Protein AF-A0A366I3A9-F1 (afdb_monomer)

Solvent-accessible surface area (backbone atoms only — not comparable to full-atom values): 13877 Å² total; per-residue (Å²): 134,87,82,88,82,88,81,77,91,76,88,81,77,89,74,89,74,84,73,81,65,59,66,62,52,56,58,52,56,69,61,72,78,65,80,86,78,90,60,88,80,51,57,66,58,53,51,51,49,50,50,52,49,52,50,49,53,49,50,50,52,49,47,53,54,52,52,67,65,64,76,74,70,91,70,86,75,78,71,82,82,52,66,68,63,50,36,50,50,51,51,55,49,51,58,50,39,47,75,72,71,46,83,57,46,61,59,88,49,66,68,63,33,51,53,54,50,56,52,55,68,74,38,74,91,36,49,69,60,52,52,53,44,51,78,74,42,44,19,72,75,56,47,56,56,47,52,53,52,51,52,53,48,54,55,51,57,62,25,63,78,39,78,90,63,47,83,80,92,80,89,68,60,67,71,60,46,52,54,50,51,54,49,12,60,75,70,75,41,52,65,67,60,40,50,52,51,54,50,53,54,51,58,48,50,54,53,50,51,53,53,53,51,53,50,50,51,51,52,50,56,53,60,65,68,79,110

Mean predicted aligned error: 16.77 Å

Secondary structure (DSSP, 8-state):
------------------TTSHHHHHHHHHTSS------TTSHHHHHHHHHHHHHHHHHHHHHHHHHHHHTT-S----PPP-HHHHHHHHHHHHHHHHHTT---BS-SSHHHHHHHHHHHHHTTT-HHHHHHHHHHHB-HHHHHHHHHHHHHHHHHHHHTTSTTT--------HHHHHHHHHHHHHHT--HHHHHHHHHHHHHHHHHHHHHHHHHHHHHHHHHTT--

Foldseek 3Di:
DDDDDDDDDDDDDDDDDDPPPVVVVVVVVVVPPDDDDDDPPCPVVVVVVVVVVVVVVVVVVVVVVVVVVPPPPPDPPPQDDPQQVLLLVLLVVLVVCVVVVHQFFPDPDPVVSVVLVVVSVVCNNPSVVSVVSCVPTGDPVVVVVSVVVSVVVSQQVVLVVDPVSDDDDDDDDPVVCVVLVVVCVVVVHDSVVSVVVVVVVVVVVVVVVVVVVVVVVVVVVVVVVVD

Nearest PDB structures (foldseek):
  7nyx-assembly1_J  TM=9.518E-01  e=2.000E-17  Photorhabdus thracensis
  4d8j-assembly4_L  TM=9.392E-01  e=4.855E-17  Escherichia coli
  4d8j-assembly1_A  TM=9.580E-01  e=1.724E-16  Escherichia coli
  3veb-assembly1_B  TM=9.120E-01  e=1.618E-16  Yersinia pestis
  4d8j-assembly4_K  TM=9.237E-01  e=5.746E-16  Escherichia coli

Radius of gyration: 29.45 Å; Cα contacts (8 Å, |Δi|>4): 72; chains: 1; bounding box: 70×82×80 Å

Organism: NCBI:txid714314

pLDDT: mean 73.96, std 25.11, range [28.28, 98.0]

Structure (mmCIF, N/CA/C/O backbone):
data_AF-A0A366I3A9-F1
#
_entry.id   AF-A0A366I3A9-F1
#
loop_
_atom_site.group_PDB
_atom_site.id
_atom_site.type_symbol
_atom_site.label_atom_id
_atom_site.label_alt_id
_atom_site.label_comp_id
_atom_site.label_asym_id
_atom_site.label_entity_id
_atom_site.label_seq_id
_atom_site.pdbx_PDB_ins_code
_atom_site.Cartn_x
_atom_site.Cartn_y
_atom_site.Cartn_z
_atom_site.occupancy
_atom_site.B_iso_or_equiv
_atom_site.auth_seq_id
_atom_site.auth_comp_id
_atom_site.auth_asym_id
_atom_site.auth_atom_id
_atom_site.pdbx_PDB_model_num
ATOM 1 N N . MET A 1 1 ? 4.297 39.927 -26.452 1.00 33.28 1 MET A N 1
ATOM 2 C CA . MET A 1 1 ? 2.916 40.348 -26.775 1.00 33.28 1 MET A CA 1
ATOM 3 C C . MET A 1 1 ? 2.056 39.096 -26.935 1.00 33.28 1 MET A C 1
ATOM 5 O O . MET A 1 1 ? 2.538 38.120 -27.484 1.00 33.28 1 MET A O 1
ATOM 9 N N . LEU A 1 2 ? 0.877 39.129 -26.310 1.00 29.75 2 LEU A N 1
ATOM 10 C CA . LEU A 1 2 ? -0.084 38.067 -25.929 1.00 29.75 2 LEU A CA 1
ATOM 11 C C . LEU A 1 2 ? -0.708 37.246 -27.097 1.00 29.75 2 LEU A C 1
ATOM 13 O O . LEU A 1 2 ? -0.519 37.667 -28.235 1.00 29.75 2 LEU A O 1
ATOM 17 N N . PRO A 1 3 ? -1.541 36.187 -26.860 1.00 38.53 3 PRO A N 1
ATOM 18 C CA . PRO A 1 3 ? -2.054 35.678 -25.568 1.00 38.53 3 PRO A CA 1
ATOM 19 C C . PRO A 1 3 ? -2.024 34.144 -25.330 1.00 38.53 3 PRO A C 1
ATOM 21 O O . PRO A 1 3 ? -2.277 33.330 -26.217 1.00 38.53 3 PRO A O 1
ATOM 24 N N . CYS A 1 4 ? -1.903 33.784 -24.044 1.00 30.94 4 CYS A N 1
ATOM 25 C CA . CYS A 1 4 ? -2.441 32.555 -23.449 1.00 30.94 4 CYS A CA 1
ATOM 26 C C . CYS A 1 4 ? -3.972 32.517 -23.568 1.00 30.94 4 CYS A C 1
ATOM 28 O O . CYS A 1 4 ? -4.642 33.475 -23.179 1.00 30.94 4 CYS A O 1
ATOM 30 N N . LYS A 1 5 ? -4.534 31.385 -24.009 1.00 31.45 5 LYS A N 1
ATOM 31 C CA . LYS A 1 5 ? -5.963 31.083 -23.852 1.00 31.45 5 LYS A CA 1
ATOM 32 C C . LYS A 1 5 ? -6.159 30.129 -22.678 1.00 31.45 5 LYS A C 1
ATOM 34 O O . LYS A 1 5 ? -5.698 28.992 -22.700 1.00 31.45 5 LYS A O 1
ATOM 39 N N . SER A 1 6 ? -6.849 30.626 -21.661 1.00 34.31 6 SER A N 1
ATOM 40 C CA . SER A 1 6 ? -7.482 29.851 -20.603 1.00 34.31 6 SER A CA 1
ATOM 41 C C . SER A 1 6 ? -8.607 28.994 -21.192 1.00 34.31 6 SER A C 1
ATOM 43 O O . SER A 1 6 ? -9.456 29.499 -21.925 1.00 34.31 6 SER A O 1
ATOM 45 N N . VAL A 1 7 ? -8.641 27.704 -20.851 1.00 35.38 7 VAL A N 1
ATOM 46 C CA . VAL A 1 7 ? -9.842 26.879 -21.032 1.00 35.38 7 VAL A CA 1
ATOM 47 C C . VAL A 1 7 ? -10.311 26.417 -19.663 1.00 35.38 7 VAL A C 1
ATOM 49 O O . VAL A 1 7 ? -9.582 25.832 -18.866 1.00 35.38 7 VAL A O 1
ATOM 52 N N . THR A 1 8 ? -11.545 26.813 -19.413 1.00 32.41 8 THR A N 1
ATOM 53 C CA . THR A 1 8 ? -12.379 26.654 -18.238 1.00 32.41 8 THR A CA 1
ATOM 54 C C . THR A 1 8 ? -12.722 25.191 -17.960 1.00 32.41 8 THR A C 1
ATOM 56 O O . THR A 1 8 ? -12.740 24.341 -18.849 1.00 32.41 8 THR A O 1
ATOM 59 N N . GLY A 1 9 ? -13.001 24.901 -16.688 1.00 36.91 9 GLY A N 1
ATOM 60 C CA . GLY A 1 9 ? -13.384 23.575 -16.228 1.00 36.91 9 GLY A CA 1
ATOM 61 C C . GLY A 1 9 ? -14.664 23.056 -16.884 1.00 36.91 9 GLY A C 1
ATOM 62 O O . GLY A 1 9 ? -15.669 23.758 -16.978 1.00 36.91 9 GLY A O 1
ATOM 63 N N . GLN A 1 10 ? -14.641 21.774 -17.240 1.00 30.06 10 GLN A N 1
ATOM 64 C CA . GLN A 1 10 ? -15.842 20.966 -17.390 1.00 30.06 10 GLN A CA 1
ATOM 65 C C . GLN A 1 10 ? -15.735 19.740 -16.487 1.00 30.06 10 GLN A C 1
ATOM 67 O O . GLN A 1 10 ? -14.842 18.905 -16.603 1.00 30.06 10 GLN A O 1
ATOM 72 N N . SER A 1 11 ? -16.676 19.678 -15.549 1.00 30.59 11 SER A N 1
ATOM 73 C CA . SER A 1 11 ? -16.960 18.530 -14.702 1.00 30.59 11 SER A CA 1
ATOM 74 C C . SER A 1 11 ? -17.465 17.379 -15.576 1.00 30.59 11 SER A C 1
ATOM 76 O O . SER A 1 11 ? -18.577 17.441 -16.106 1.00 30.59 11 SER A O 1
ATOM 78 N N . ILE A 1 12 ? -16.653 16.334 -15.755 1.00 29.48 12 ILE A N 1
ATOM 79 C CA . ILE A 1 12 ? -17.081 15.124 -16.462 1.00 29.48 12 ILE A CA 1
ATOM 80 C C . ILE A 1 12 ? -17.805 14.223 -15.462 1.00 29.48 12 ILE A C 1
ATOM 82 O O . ILE A 1 12 ? -17.213 13.614 -14.570 1.00 29.48 12 ILE A O 1
ATOM 86 N N . LYS A 1 13 ? -19.129 14.172 -15.620 1.00 28.45 13 LYS A N 1
ATOM 87 C CA . LYS A 1 13 ? -20.035 13.281 -14.897 1.00 28.45 13 LYS A CA 1
ATOM 88 C C . LYS A 1 13 ? -19.673 11.817 -15.166 1.00 28.45 13 LYS A C 1
ATOM 90 O O . LYS A 1 13 ? -19.590 11.379 -16.311 1.00 28.45 13 LYS A O 1
ATOM 95 N N . PHE A 1 14 ? -19.544 11.055 -14.082 1.00 28.28 14 PHE A N 1
ATOM 96 C CA . PHE A 1 14 ? -19.480 9.595 -14.067 1.00 28.28 14 PHE A CA 1
ATOM 97 C C . PHE A 1 14 ? -20.674 8.998 -14.829 1.00 28.28 14 PHE A C 1
ATOM 99 O O . PHE A 1 14 ? -21.814 9.081 -14.372 1.00 28.28 14 PHE A O 1
ATOM 106 N N . SER A 1 15 ? -20.419 8.350 -15.963 1.00 28.83 15 SER A N 1
ATOM 107 C CA . SER A 1 15 ? -21.382 7.465 -16.620 1.00 28.83 15 SER A CA 1
ATOM 108 C C . SER A 1 15 ? -20.912 6.021 -16.444 1.00 28.83 15 SER A C 1
ATOM 110 O O . SER A 1 15 ? -19.912 5.573 -16.992 1.00 28.83 15 SER A O 1
ATOM 112 N N . ARG A 1 16 ? -21.638 5.293 -15.592 1.00 37.81 16 ARG A N 1
ATOM 113 C CA . ARG A 1 16 ? -21.455 3.868 -15.296 1.00 37.81 16 ARG A CA 1
ATOM 114 C C . ARG A 1 16 ? -21.896 3.053 -16.519 1.00 37.81 16 ARG A C 1
ATOM 116 O O . ARG A 1 16 ? -23.077 2.734 -16.648 1.00 37.81 16 ARG A O 1
ATOM 123 N N . LEU A 1 17 ? -20.971 2.746 -17.429 1.00 34.44 17 LEU A N 1
ATOM 124 C CA . LEU A 1 17 ? -21.253 1.923 -18.608 1.00 34.44 17 LEU A CA 1
ATOM 125 C C . LEU A 1 17 ? -21.341 0.428 -18.249 1.00 34.44 17 LEU A C 1
ATOM 127 O O . LEU A 1 17 ? -20.571 -0.124 -17.465 1.00 34.44 17 LEU A O 1
ATOM 131 N N . LYS A 1 18 ? -22.383 -0.206 -18.795 1.00 38.00 18 LYS A N 1
ATOM 132 C CA . LYS A 1 18 ? -22.818 -1.592 -18.589 1.00 38.00 18 LYS A CA 1
ATOM 133 C C . LYS A 1 18 ? -21.942 -2.571 -19.392 1.00 38.00 18 LYS A C 1
ATOM 135 O O . LYS A 1 18 ? -22.371 -3.049 -20.430 1.00 38.00 18 LYS A O 1
ATOM 140 N N . GLU A 1 19 ? -20.771 -2.949 -18.890 1.00 40.41 19 GLU A N 1
ATOM 141 C CA . GLU A 1 19 ? -19.861 -3.891 -19.588 1.00 40.41 19 GLU A CA 1
ATOM 142 C C . GLU A 1 19 ? -20.079 -5.389 -19.280 1.00 40.41 19 GLU A C 1
ATOM 144 O O . GLU A 1 19 ? -19.370 -6.260 -19.777 1.00 40.41 19 GLU A O 1
ATOM 149 N N . LYS A 1 20 ? -21.083 -5.757 -18.473 1.00 39.59 20 LYS A N 1
ATOM 150 C CA . LYS A 1 20 ? -21.281 -7.166 -18.062 1.00 39.59 20 LYS A CA 1
ATOM 151 C C . LYS A 1 20 ? -21.969 -8.071 -19.100 1.00 39.59 20 LYS A C 1
ATOM 153 O O . LYS A 1 20 ? -22.114 -9.263 -18.831 1.00 39.59 20 LYS A O 1
ATOM 158 N N . ARG A 1 21 ? -22.427 -7.553 -20.247 1.00 38.84 21 ARG A N 1
ATOM 159 C CA . ARG A 1 21 ? -23.256 -8.326 -21.201 1.00 38.84 21 ARG A CA 1
ATOM 160 C C . ARG A 1 21 ? -22.489 -8.976 -22.360 1.00 38.84 21 ARG A C 1
ATOM 162 O O . ARG A 1 21 ? -22.987 -9.965 -22.889 1.00 38.84 21 ARG A O 1
ATOM 169 N N . ASP A 1 22 ? -21.280 -8.526 -22.693 1.00 44.31 22 ASP A N 1
ATOM 170 C CA . ASP A 1 22 ? -20.582 -9.037 -23.887 1.00 44.31 22 ASP A CA 1
ATOM 171 C C . ASP A 1 22 ? -19.732 -10.289 -23.631 1.00 44.31 22 ASP A C 1
ATOM 173 O O . ASP A 1 22 ? -19.707 -11.202 -24.459 1.00 44.31 22 ASP A O 1
ATOM 177 N N . TYR A 1 23 ? -19.159 -10.442 -22.434 1.00 39.56 23 TYR A N 1
ATOM 178 C CA . TYR A 1 23 ? -18.370 -11.634 -22.089 1.00 39.56 23 TYR A CA 1
ATOM 179 C C . TYR A 1 23 ? -19.180 -12.939 -22.131 1.00 39.56 23 TYR A C 1
ATOM 181 O O . TYR A 1 23 ? -18.668 -13.987 -22.522 1.00 39.56 23 TYR A O 1
ATOM 189 N N . THR A 1 24 ? -20.465 -12.904 -21.771 1.00 52.81 24 THR A N 1
ATOM 190 C CA . THR A 1 24 ? -21.328 -14.098 -21.806 1.00 52.81 24 THR A CA 1
ATOM 191 C C . THR A 1 24 ? -21.759 -14.477 -23.222 1.00 52.81 24 THR A C 1
ATOM 193 O O . THR A 1 24 ? -22.037 -15.650 -23.474 1.00 52.81 24 THR A O 1
ATOM 196 N N . ARG A 1 25 ? -21.782 -13.521 -24.159 1.00 49.16 25 ARG A N 1
ATOM 197 C CA . ARG A 1 25 ? -22.131 -13.766 -25.564 1.00 49.16 25 ARG A CA 1
ATOM 198 C C . ARG A 1 25 ? -20.980 -14.433 -26.317 1.00 49.16 25 ARG A C 1
ATOM 200 O O . ARG A 1 25 ? -21.213 -15.412 -27.019 1.00 49.16 25 ARG A O 1
ATOM 207 N N . ILE A 1 26 ? -19.749 -13.977 -26.076 1.00 49.78 26 ILE A N 1
ATOM 208 C CA . ILE A 1 26 ? -18.523 -14.550 -26.659 1.00 49.78 26 ILE A CA 1
ATOM 209 C C . ILE A 1 26 ? -18.304 -15.989 -26.159 1.00 49.78 26 ILE A C 1
ATOM 211 O O . ILE A 1 26 ? -18.043 -16.892 -26.951 1.00 49.78 26 ILE A O 1
ATOM 215 N N . MET A 1 27 ? -18.522 -16.246 -24.863 1.00 45.66 27 MET A N 1
ATOM 216 C CA . MET A 1 27 ? -18.375 -17.594 -24.288 1.00 45.66 27 MET A CA 1
ATOM 217 C C . MET A 1 27 ? -19.432 -18.594 -24.791 1.00 45.66 27 MET A C 1
ATOM 219 O O . MET A 1 27 ? -19.142 -19.785 -24.887 1.00 45.66 27 MET A O 1
ATOM 223 N N . ARG A 1 28 ? -20.643 -18.132 -25.142 1.00 52.72 28 ARG A N 1
ATOM 224 C CA . ARG A 1 28 ? -21.690 -18.981 -25.746 1.00 52.72 28 ARG A CA 1
ATOM 225 C C . ARG A 1 28 ? -21.440 -19.271 -27.226 1.00 52.72 28 ARG A C 1
ATOM 227 O O . ARG A 1 28 ? -21.795 -20.356 -27.676 1.00 52.72 28 ARG A O 1
ATOM 234 N N . ALA A 1 29 ? -20.831 -18.341 -27.964 1.00 46.72 29 ALA A N 1
ATOM 235 C CA . ALA A 1 29 ? -20.428 -18.568 -29.352 1.00 46.72 29 ALA A CA 1
ATOM 236 C C . ALA A 1 29 ? -19.324 -19.639 -29.438 1.00 46.72 29 ALA A C 1
ATOM 238 O O . ALA A 1 29 ? -19.446 -20.577 -30.217 1.00 46.72 29 ALA A O 1
ATOM 239 N N . ALA A 1 30 ? -18.339 -19.591 -28.533 1.00 45.84 30 ALA A N 1
ATOM 240 C CA . ALA A 1 30 ? -17.261 -20.583 -28.460 1.00 45.84 30 ALA A CA 1
ATOM 241 C C . ALA A 1 30 ? -17.725 -22.003 -28.064 1.00 45.84 30 ALA A C 1
ATOM 243 O O . ALA A 1 30 ? -17.035 -22.979 -28.339 1.00 45.84 30 ALA A O 1
ATOM 244 N N . GLN A 1 31 ? -18.891 -22.146 -27.421 1.00 50.44 31 GLN A N 1
ATOM 245 C CA . GLN A 1 31 ? -19.463 -23.453 -27.062 1.00 50.44 31 GLN A CA 1
ATOM 246 C C . GLN A 1 31 ? -20.293 -24.095 -28.182 1.00 50.44 31 GLN A C 1
ATOM 248 O O . GLN A 1 31 ? -20.628 -25.272 -28.073 1.00 50.44 31 GLN A O 1
ATOM 253 N N . LYS A 1 32 ? -20.645 -23.348 -29.237 1.00 48.12 32 LYS A N 1
ATOM 254 C CA . LYS A 1 32 ? -21.535 -23.832 -30.303 1.00 48.12 32 LYS A CA 1
ATOM 255 C C . LYS A 1 32 ? -20.805 -24.519 -31.464 1.00 48.12 32 LYS A C 1
ATOM 257 O O . LYS A 1 32 ? -21.470 -25.163 -32.264 1.00 48.12 32 LYS A O 1
ATOM 262 N N . GLU A 1 33 ? -19.474 -24.438 -31.527 1.00 42.16 33 GLU A N 1
ATOM 263 C CA . GLU A 1 33 ? -18.667 -25.015 -32.620 1.00 42.16 33 GLU A CA 1
ATOM 264 C C . GLU A 1 33 ? -18.005 -26.368 -32.292 1.00 42.16 33 GLU A C 1
ATOM 266 O O . GLU A 1 33 ? -17.336 -26.953 -33.138 1.00 42.16 33 GLU A O 1
ATOM 271 N N . SER A 1 34 ? -18.210 -26.928 -31.094 1.00 43.16 34 SER A N 1
ATOM 272 C CA . SER A 1 34 ? -17.672 -28.249 -30.739 1.00 43.16 34 SER A CA 1
ATOM 273 C C . SER A 1 34 ? -18.762 -29.325 -30.746 1.00 43.16 34 SER A C 1
ATOM 275 O O . SER A 1 34 ? -19.505 -29.468 -29.772 1.00 43.16 34 SER A O 1
ATOM 277 N N . SER A 1 35 ? -18.841 -30.104 -31.825 1.00 36.47 35 SER A N 1
ATOM 278 C CA . SER A 1 35 ? -19.669 -31.314 -31.908 1.00 36.47 35 SER A CA 1
ATOM 279 C C . SER A 1 35 ? -19.275 -32.351 -30.834 1.00 36.47 35 SER A C 1
ATOM 281 O O . SER A 1 35 ? -18.093 -32.470 -30.498 1.00 36.47 35 SER A O 1
ATOM 283 N N . PRO A 1 36 ? -20.227 -33.122 -30.272 1.00 43.94 36 PRO A N 1
ATOM 284 C CA . PRO A 1 36 ? -19.976 -33.942 -29.093 1.00 43.94 36 PRO A CA 1
ATOM 285 C C . PRO A 1 36 ? -19.441 -35.333 -29.462 1.00 43.94 36 PRO A C 1
ATOM 287 O O . PRO A 1 36 ? -20.193 -36.217 -29.865 1.00 43.94 36 PRO A O 1
ATOM 290 N N . ILE A 1 37 ? -18.147 -35.572 -29.235 1.00 40.25 37 ILE A N 1
ATOM 291 C CA . ILE A 1 37 ? -17.630 -36.940 -29.087 1.00 40.25 37 ILE A CA 1
ATOM 292 C C . ILE A 1 37 ? -18.002 -37.411 -27.673 1.00 40.25 37 ILE A C 1
ATOM 294 O O . ILE A 1 37 ? -17.541 -36.842 -26.678 1.00 40.25 37 ILE A O 1
ATOM 298 N N . LYS A 1 38 ? -18.876 -38.422 -27.589 1.00 44.16 38 LYS A N 1
ATOM 299 C CA . LYS A 1 38 ? -19.327 -39.050 -26.337 1.00 44.16 38 LYS A CA 1
ATOM 300 C C . LYS A 1 38 ? -18.117 -39.581 -25.561 1.00 44.16 38 LYS A C 1
ATOM 302 O O . LYS A 1 38 ? -17.441 -40.492 -26.016 1.00 44.16 38 LYS A O 1
ATOM 307 N N . ASN A 1 39 ? -17.847 -39.002 -24.394 1.00 43.19 39 ASN A N 1
ATOM 308 C CA . ASN A 1 39 ? -16.781 -39.427 -23.484 1.00 43.19 39 ASN A CA 1
ATOM 309 C C . ASN A 1 39 ? -17.292 -39.343 -22.039 1.00 43.19 39 ASN A C 1
ATOM 311 O O . ASN A 1 39 ? -16.929 -38.451 -21.267 1.00 43.19 39 ASN A O 1
ATOM 315 N N . GLU A 1 40 ? -18.182 -40.267 -21.679 1.00 46.84 40 GLU A N 1
ATOM 316 C CA . GLU A 1 40 ? -18.816 -40.319 -20.354 1.00 46.84 40 GLU A CA 1
ATOM 317 C C . GLU A 1 40 ? -17.840 -40.721 -19.226 1.00 46.84 40 GLU A C 1
ATOM 319 O O . GLU A 1 40 ? -18.121 -40.474 -18.057 1.00 46.84 40 GLU A O 1
ATOM 324 N N . GLY A 1 41 ? -16.628 -41.194 -19.549 1.00 47.69 41 GLY A N 1
ATOM 325 C CA . GLY A 1 41 ? -15.587 -41.531 -18.563 1.00 47.69 41 GLY A CA 1
ATOM 326 C C . GLY A 1 41 ? -14.690 -40.371 -18.091 1.00 47.69 41 GLY A C 1
ATOM 327 O O . GLY A 1 41 ? -14.021 -40.484 -17.067 1.00 47.69 41 GLY A O 1
ATOM 328 N N . LEU A 1 42 ? -14.664 -39.226 -18.788 1.00 45.56 42 LEU A N 1
ATOM 329 C CA . LEU A 1 42 ? -13.715 -38.128 -18.501 1.00 45.56 42 LEU A CA 1
ATOM 330 C C . LEU A 1 42 ? -14.314 -36.969 -17.684 1.00 45.56 42 LEU A C 1
ATOM 332 O O . LEU A 1 42 ? -13.590 -36.058 -17.266 1.00 45.56 42 LEU A O 1
ATOM 336 N N . SER A 1 43 ? -15.626 -36.980 -17.430 1.00 44.00 43 SER A N 1
ATOM 337 C CA . SER A 1 43 ? -16.314 -35.904 -16.699 1.00 44.00 43 SER A CA 1
ATOM 338 C C . SER A 1 43 ? -15.890 -35.844 -15.222 1.00 44.00 43 SER A C 1
ATOM 340 O O . SER A 1 43 ? -15.654 -34.756 -14.688 1.00 44.00 43 SER A O 1
ATOM 342 N N . CYS A 1 44 ? -15.685 -37.003 -14.586 1.00 40.84 44 CYS A N 1
ATOM 343 C CA . CYS A 1 44 ? -15.284 -37.111 -13.183 1.00 40.84 44 CYS A CA 1
ATOM 344 C C . CYS A 1 44 ? -13.839 -36.615 -12.959 1.00 40.84 44 CYS A C 1
ATOM 346 O O . CYS A 1 44 ? -13.581 -35.805 -12.063 1.00 40.84 44 CYS A O 1
ATOM 348 N N . ILE A 1 45 ? -12.913 -36.977 -13.858 1.00 48.72 45 ILE A N 1
ATOM 349 C CA . ILE A 1 45 ? -11.509 -36.531 -13.822 1.00 48.72 45 ILE A CA 1
ATOM 350 C C . ILE A 1 45 ? -11.411 -35.023 -14.091 1.00 48.72 45 ILE A C 1
ATOM 352 O O . ILE A 1 45 ? -10.731 -34.301 -1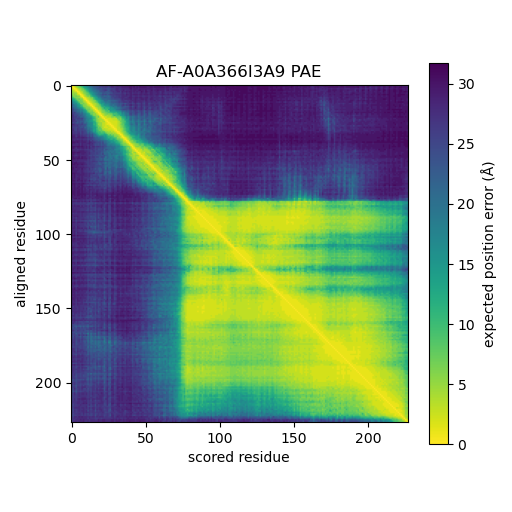3.359 1.00 48.72 45 ILE A O 1
ATOM 356 N N . ARG A 1 46 ? -12.153 -34.505 -15.081 1.00 42.94 46 ARG A N 1
ATOM 357 C CA . ARG A 1 46 ? -12.168 -33.073 -15.426 1.00 42.94 46 ARG A CA 1
ATOM 358 C C . ARG A 1 46 ? -12.742 -32.210 -14.294 1.00 42.94 46 ARG A C 1
ATOM 360 O O . ARG A 1 46 ? -12.241 -31.111 -14.056 1.00 42.94 46 ARG A O 1
ATOM 367 N N . ASN A 1 47 ? -13.740 -32.700 -13.558 1.00 45.53 47 ASN A N 1
ATOM 368 C CA . ASN A 1 47 ? -14.295 -32.007 -12.391 1.00 45.53 47 ASN A CA 1
ATOM 369 C C . ASN A 1 47 ? -13.342 -32.035 -11.187 1.00 45.53 47 ASN A C 1
ATOM 371 O O . ASN A 1 47 ? -13.212 -31.025 -10.487 1.00 45.53 47 ASN A O 1
ATOM 375 N N . SER A 1 48 ? -12.619 -33.140 -10.990 1.00 38.66 48 SER A N 1
ATOM 376 C CA . SER A 1 48 ? -11.593 -33.260 -9.949 1.00 38.66 48 SER A CA 1
ATOM 377 C C . SER A 1 48 ? -10.377 -32.363 -10.234 1.00 38.66 48 SER A C 1
ATOM 379 O O . SER A 1 48 ? -9.934 -31.621 -9.352 1.00 38.66 48 SER A O 1
ATOM 381 N N . LEU A 1 49 ? -9.916 -32.295 -11.493 1.00 42.62 49 LEU A N 1
ATOM 382 C CA . LEU A 1 49 ? -8.892 -31.338 -11.930 1.00 42.62 49 LEU A CA 1
ATOM 383 C C . LEU A 1 49 ? -9.369 -29.887 -11.804 1.00 42.62 49 LEU A C 1
ATOM 385 O O . LEU A 1 49 ? -8.631 -29.062 -11.282 1.00 42.62 49 LEU A O 1
ATOM 389 N N . LYS A 1 50 ? -10.608 -29.553 -12.190 1.00 43.09 50 LYS A N 1
ATOM 390 C CA . LYS A 1 50 ? -11.155 -28.192 -12.014 1.00 43.09 50 LYS A CA 1
ATOM 391 C C . LYS A 1 50 ? -11.247 -27.785 -10.540 1.00 43.09 50 LYS A C 1
ATOM 393 O O . LYS A 1 50 ? -10.961 -26.632 -10.222 1.00 43.09 50 LYS A O 1
ATOM 398 N N . LYS A 1 51 ? -11.608 -28.704 -9.633 1.00 43.12 51 LYS A N 1
ATOM 399 C CA . LYS A 1 51 ? -11.588 -28.461 -8.178 1.00 43.12 51 LYS A CA 1
ATOM 400 C C . LYS A 1 51 ? -10.161 -28.275 -7.657 1.00 43.12 51 LYS A C 1
ATOM 402 O O . LYS A 1 51 ? -9.926 -27.334 -6.905 1.00 43.12 51 LYS A O 1
ATOM 407 N N . ARG A 1 52 ? -9.203 -29.101 -8.094 1.00 38.62 52 ARG A N 1
ATOM 408 C CA . ARG A 1 52 ? -7.777 -28.972 -7.738 1.00 38.62 52 ARG A CA 1
ATOM 409 C C . ARG A 1 52 ? -7.157 -27.676 -8.262 1.00 38.62 52 ARG A C 1
ATOM 411 O O . ARG A 1 52 ? -6.485 -26.994 -7.500 1.00 38.62 52 ARG A O 1
ATOM 418 N N . VAL A 1 53 ? -7.452 -27.284 -9.501 1.00 46.22 53 VAL A N 1
ATOM 419 C CA . VAL A 1 53 ? -7.008 -26.015 -10.099 1.00 46.22 53 VAL A CA 1
ATOM 420 C C . VAL A 1 53 ? -7.645 -24.834 -9.369 1.00 46.22 53 VAL A C 1
ATOM 422 O O . VAL A 1 53 ? -6.922 -23.945 -8.944 1.00 46.22 53 VAL A O 1
ATOM 425 N N . LYS A 1 54 ? -8.960 -24.834 -9.101 1.00 40.69 54 LYS A N 1
ATOM 426 C CA . LYS A 1 54 ? -9.596 -23.770 -8.298 1.00 40.69 54 LYS A CA 1
ATOM 427 C C . LYS A 1 54 ? -9.021 -23.678 -6.881 1.00 40.69 54 LYS A C 1
ATOM 429 O O . LYS A 1 54 ? -8.792 -22.570 -6.410 1.00 40.69 54 LYS A O 1
ATOM 434 N N . LYS A 1 55 ? -8.740 -24.811 -6.225 1.00 34.81 55 LYS A N 1
ATOM 435 C CA . LYS A 1 55 ? -8.088 -24.849 -4.906 1.00 34.81 55 LYS A CA 1
ATOM 436 C C . LYS A 1 55 ? -6.652 -24.323 -4.982 1.00 34.81 55 LYS A C 1
ATOM 438 O O . LYS A 1 55 ? -6.273 -23.529 -4.137 1.00 34.81 55 LYS A O 1
ATOM 443 N N . ALA A 1 56 ? -5.892 -24.663 -6.023 1.00 40.47 56 ALA A N 1
ATOM 444 C CA . ALA A 1 56 ? -4.546 -24.137 -6.253 1.00 40.47 56 ALA A CA 1
ATOM 445 C C . ALA A 1 56 ? -4.544 -22.630 -6.5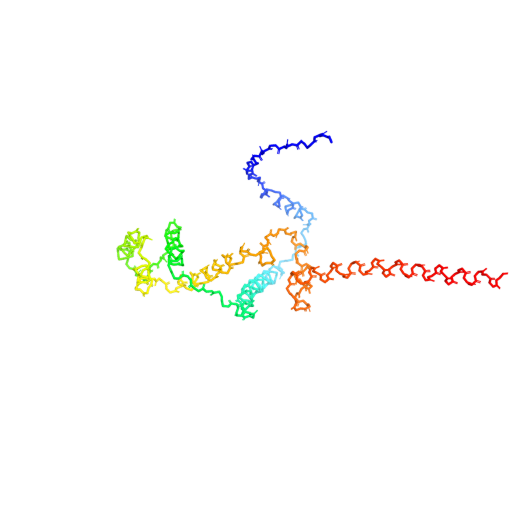62 1.00 40.47 56 ALA A C 1
ATOM 447 O O . ALA A 1 56 ? -3.695 -21.913 -6.046 1.00 40.47 56 ALA A O 1
ATOM 448 N N . TYR A 1 57 ? -5.512 -22.124 -7.334 1.00 42.94 57 TYR A N 1
ATOM 449 C CA . TYR A 1 57 ? -5.707 -20.687 -7.559 1.00 42.94 57 TYR A CA 1
ATOM 450 C C . TYR A 1 57 ? -6.135 -19.964 -6.281 1.00 42.94 57 TYR A C 1
ATOM 452 O O . TYR A 1 57 ? -5.674 -18.856 -6.040 1.00 42.94 57 TYR A O 1
ATOM 460 N N . PHE A 1 58 ? -6.980 -20.573 -5.447 1.00 37.41 58 PHE A N 1
ATOM 461 C CA . PHE A 1 58 ? -7.387 -19.996 -4.168 1.00 37.41 58 PHE A CA 1
ATOM 462 C C . PHE A 1 58 ? -6.225 -19.967 -3.171 1.00 37.41 58 PHE A C 1
ATOM 464 O O . PHE A 1 58 ? -5.984 -18.930 -2.574 1.00 37.41 58 PHE A O 1
ATOM 471 N N . VAL A 1 59 ? -5.448 -21.050 -3.065 1.00 42.72 59 VAL A N 1
ATOM 472 C CA . VAL A 1 59 ? -4.252 -21.134 -2.210 1.00 42.72 59 VAL A CA 1
ATOM 473 C C . VAL A 1 59 ? -3.151 -20.193 -2.702 1.00 42.72 59 VAL A C 1
ATOM 475 O O . VAL A 1 59 ? -2.590 -19.473 -1.890 1.00 42.72 59 VAL A O 1
ATOM 478 N N . LYS A 1 60 ? -2.896 -20.095 -4.016 1.00 41.38 60 LYS A N 1
ATOM 479 C CA . LYS A 1 60 ? -1.962 -19.100 -4.581 1.00 41.38 60 LYS A CA 1
ATOM 480 C C . LYS A 1 60 ? -2.452 -17.665 -4.404 1.00 41.38 60 LYS A C 1
ATOM 482 O O . LYS A 1 60 ? -1.643 -16.786 -4.151 1.00 41.38 60 LYS A O 1
ATOM 487 N N . LYS A 1 61 ? -3.760 -17.413 -4.512 1.00 37.06 61 LYS A N 1
ATOM 488 C CA . LYS A 1 61 ? -4.348 -16.089 -4.259 1.00 37.06 61 LYS A CA 1
ATOM 489 C C . LYS A 1 61 ? -4.269 -15.717 -2.779 1.00 37.06 61 LYS A C 1
ATOM 491 O O . LYS A 1 61 ? -4.021 -14.556 -2.485 1.00 37.06 61 LYS A O 1
ATOM 496 N N . LEU A 1 62 ? -4.450 -16.679 -1.872 1.00 39.09 62 LEU A N 1
ATOM 497 C CA . LEU A 1 62 ? -4.309 -16.476 -0.431 1.00 39.09 62 LEU A CA 1
ATOM 498 C C . LEU A 1 62 ? -2.840 -16.268 -0.047 1.00 39.09 62 LEU A C 1
ATOM 500 O O . LEU A 1 62 ? -2.556 -15.336 0.689 1.00 39.09 62 LEU A O 1
ATOM 504 N N . LEU A 1 63 ? -1.916 -17.059 -0.602 1.00 38.50 63 LEU A N 1
ATOM 505 C CA . LEU A 1 63 ? -0.471 -16.886 -0.421 1.00 38.50 63 LEU A CA 1
ATOM 506 C C . LEU A 1 63 ? 0.006 -15.544 -0.969 1.00 38.50 63 LEU A C 1
ATOM 508 O O . LEU A 1 63 ? 0.684 -14.832 -0.251 1.00 38.50 63 LEU A O 1
ATOM 512 N N . PHE A 1 64 ? -0.441 -15.132 -2.158 1.00 39.75 64 PHE A N 1
ATOM 513 C CA . PHE A 1 64 ? -0.137 -13.803 -2.692 1.00 39.75 64 PHE A CA 1
ATOM 514 C C . PHE A 1 64 ? -0.691 -12.688 -1.798 1.00 39.75 64 PHE A C 1
ATOM 516 O O . PHE A 1 64 ? -0.026 -11.679 -1.591 1.00 39.75 64 PHE A O 1
ATOM 523 N N . TYR A 1 65 ? -1.895 -12.861 -1.237 1.00 36.53 65 TYR A N 1
ATOM 524 C CA . TYR A 1 65 ? -2.455 -11.888 -0.300 1.00 36.53 65 TYR A CA 1
ATOM 525 C C . TYR A 1 65 ? -1.628 -11.837 0.994 1.00 36.53 65 TYR A C 1
ATOM 527 O O . TYR A 1 65 ? -1.298 -10.748 1.437 1.00 36.53 65 TYR A O 1
ATOM 535 N N . VAL A 1 66 ? -1.235 -12.986 1.555 1.00 36.41 66 VAL A N 1
ATOM 536 C CA . VAL A 1 66 ? -0.431 -13.094 2.786 1.00 36.41 66 VAL A CA 1
ATOM 537 C C . VAL A 1 66 ? 1.010 -12.599 2.583 1.00 36.41 66 VAL A C 1
ATOM 539 O O . VAL A 1 66 ? 1.488 -11.826 3.406 1.00 36.41 66 VAL A O 1
ATOM 542 N N . GLU A 1 67 ? 1.669 -12.924 1.469 1.00 31.83 67 GLU A N 1
ATOM 543 C CA . GLU A 1 67 ? 2.999 -12.405 1.101 1.00 31.83 67 GLU A CA 1
ATOM 544 C C . GLU A 1 67 ? 2.966 -10.895 0.816 1.00 31.83 67 GLU A C 1
ATOM 546 O O . GLU A 1 67 ? 3.890 -10.173 1.182 1.00 31.83 67 GLU A O 1
ATOM 551 N N . CYS A 1 68 ? 1.872 -10.360 0.261 1.00 37.41 68 CYS A N 1
ATOM 552 C CA . CYS A 1 68 ? 1.708 -8.907 0.134 1.00 37.41 68 CYS A CA 1
ATOM 553 C C . CYS A 1 68 ? 1.579 -8.190 1.494 1.00 37.41 68 CYS A C 1
A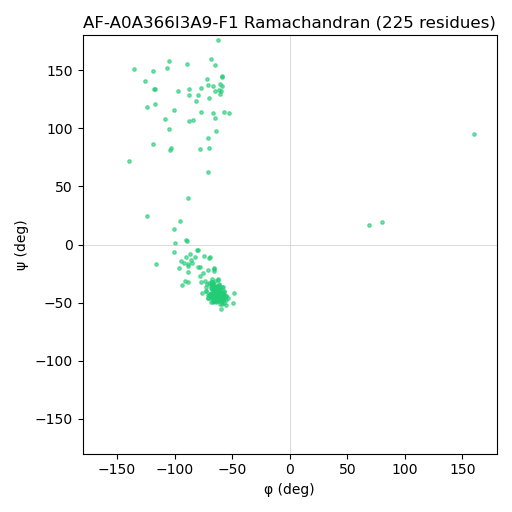TOM 555 O O . CYS A 1 68 ? 1.818 -6.983 1.555 1.00 37.41 68 CYS A O 1
ATOM 557 N N . TYR A 1 69 ? 1.214 -8.890 2.579 1.00 38.84 69 TYR A N 1
ATOM 558 C CA . TYR A 1 69 ? 1.186 -8.313 3.931 1.00 38.84 69 TYR A CA 1
ATOM 559 C C . TYR A 1 69 ? 2.523 -8.428 4.673 1.00 38.84 69 TYR A C 1
ATOM 561 O O . TYR A 1 69 ? 2.773 -7.601 5.552 1.00 38.84 69 TYR A O 1
ATOM 569 N N . THR A 1 70 ? 3.391 -9.383 4.326 1.00 31.28 70 THR A N 1
ATOM 570 C CA . THR A 1 70 ? 4.673 -9.589 5.023 1.00 31.28 70 THR A CA 1
ATOM 571 C C . THR A 1 70 ? 5.827 -8.759 4.453 1.00 31.28 70 THR A C 1
ATOM 573 O O . THR A 1 70 ? 6.772 -8.474 5.177 1.00 31.28 70 THR A O 1
ATOM 576 N N . VAL A 1 71 ? 5.736 -8.239 3.221 1.00 36.03 71 VAL A N 1
ATOM 577 C CA . VAL A 1 71 ? 6.794 -7.391 2.616 1.00 36.03 71 VAL A CA 1
ATOM 578 C C . VAL A 1 71 ? 6.616 -5.893 2.944 1.00 36.03 71 VAL A C 1
ATOM 580 O O . VAL A 1 71 ? 6.805 -5.011 2.112 1.00 36.03 71 VAL A O 1
ATOM 583 N N . THR A 1 72 ? 6.222 -5.549 4.177 1.00 38.66 72 THR A N 1
ATOM 584 C CA . THR A 1 72 ? 6.270 -4.141 4.647 1.00 38.66 72 THR A CA 1
ATOM 585 C C . THR A 1 72 ? 7.074 -3.937 5.927 1.00 38.66 72 THR A C 1
ATOM 587 O O . THR A 1 72 ? 6.832 -2.954 6.640 1.00 38.66 72 THR A O 1
ATOM 590 N N . GLU A 1 73 ? 8.023 -4.835 6.204 1.00 41.53 73 GLU A N 1
ATOM 591 C CA . GLU A 1 73 ? 8.940 -4.716 7.345 1.00 41.53 73 GLU A CA 1
ATOM 592 C C . GLU A 1 73 ? 10.289 -4.057 7.040 1.00 41.53 73 GLU A C 1
ATOM 594 O O . GLU A 1 73 ? 10.929 -3.572 7.967 1.00 41.53 73 GLU A O 1
ATOM 599 N N . GLU A 1 74 ? 10.702 -3.882 5.789 1.00 38.84 74 GLU A N 1
ATOM 600 C CA . GLU A 1 74 ? 12.023 -3.299 5.515 1.00 38.84 74 GLU A CA 1
ATOM 601 C C . GLU A 1 74 ? 11.915 -1.840 5.081 1.00 38.84 74 GLU A C 1
ATOM 603 O O . GLU A 1 74 ? 11.772 -1.504 3.914 1.00 38.84 74 GLU A O 1
ATOM 608 N N . PHE A 1 75 ? 11.825 -0.992 6.105 1.00 40.22 75 PHE A N 1
ATOM 609 C CA . PHE A 1 75 ? 12.357 0.367 6.268 1.00 40.22 75 PHE A CA 1
ATOM 610 C C . PHE A 1 75 ? 11.516 0.982 7.382 1.00 40.22 75 PHE A C 1
ATOM 612 O O . PHE A 1 75 ? 10.407 1.485 7.165 1.00 40.22 75 PHE A O 1
ATOM 619 N N . ASN A 1 76 ? 12.034 0.893 8.605 1.00 42.22 76 ASN A N 1
ATOM 620 C CA . ASN A 1 76 ? 11.448 1.476 9.804 1.00 42.22 76 ASN A CA 1
ATOM 621 C C . ASN A 1 76 ? 11.585 3.010 9.755 1.00 42.22 76 ASN A C 1
ATOM 623 O O . ASN A 1 76 ? 12.266 3.623 10.572 1.00 42.22 76 ASN A O 1
ATOM 627 N N . MET A 1 77 ? 10.957 3.643 8.761 1.00 50.41 77 MET A N 1
ATOM 628 C CA . MET A 1 77 ? 10.673 5.069 8.783 1.00 50.41 77 MET A CA 1
ATOM 629 C C . MET A 1 77 ? 9.711 5.293 9.945 1.00 50.41 77 MET A C 1
ATOM 631 O O . MET A 1 77 ? 8.503 5.048 9.836 1.00 50.41 77 MET A O 1
ATOM 635 N N . LYS A 1 78 ? 10.265 5.706 11.086 1.00 66.38 78 LYS A N 1
ATOM 636 C CA . LYS A 1 78 ? 9.500 6.100 12.265 1.00 66.38 78 LYS A CA 1
ATOM 637 C C . LYS A 1 78 ? 8.797 7.419 11.963 1.00 66.38 78 LYS A C 1
ATOM 639 O O . LYS A 1 78 ? 9.279 8.492 12.300 1.00 66.38 78 LYS A O 1
ATOM 644 N N . TYR A 1 79 ? 7.649 7.340 11.303 1.00 83.19 79 TYR A N 1
ATOM 645 C CA . TYR A 1 79 ? 6.705 8.449 11.304 1.00 83.19 79 TYR A CA 1
ATOM 646 C C . TYR A 1 79 ? 6.296 8.736 12.748 1.00 83.19 79 TYR A C 1
ATOM 648 O O . TYR A 1 79 ? 5.939 7.803 13.476 1.00 83.19 79 TYR A O 1
ATOM 656 N N . GLN A 1 80 ? 6.323 10.007 13.144 1.00 88.19 80 GLN A N 1
ATOM 657 C CA . GLN A 1 80 ? 5.846 10.425 14.457 1.00 88.19 80 GLN A CA 1
ATOM 658 C C . GLN A 1 80 ? 4.373 10.026 14.625 1.00 88.19 80 GLN A C 1
ATOM 660 O O . GLN A 1 80 ? 3.565 10.178 13.705 1.00 88.19 80 GLN A O 1
ATOM 665 N N . GLN A 1 81 ? 4.026 9.485 15.792 1.00 87.25 81 GLN A N 1
ATOM 666 C CA . GLN A 1 81 ? 2.634 9.217 16.141 1.00 87.25 81 GLN A CA 1
ATOM 667 C C . GLN A 1 81 ? 2.001 10.511 16.648 1.00 87.25 81 GLN A C 1
ATOM 669 O O . GLN A 1 81 ? 2.506 11.140 17.574 1.00 87.25 81 GLN A O 1
ATOM 674 N N . LEU A 1 82 ? 0.912 10.922 16.005 1.00 88.00 82 LEU A N 1
ATOM 675 C CA . LEU A 1 82 ? 0.176 12.136 16.346 1.00 88.00 82 LEU A CA 1
ATOM 676 C C . LEU A 1 82 ? -1.100 11.727 17.079 1.00 88.00 82 LEU A C 1
ATOM 678 O O . LEU A 1 82 ? -2.154 11.629 16.455 1.00 88.00 82 LEU A O 1
ATOM 682 N N . GLU A 1 83 ? -1.001 11.446 18.379 1.00 86.88 83 GLU A N 1
ATOM 683 C CA . GLU A 1 83 ? -2.074 10.823 19.176 1.00 86.88 83 GLU A CA 1
ATOM 684 C C . GLU A 1 83 ? -3.434 11.510 18.989 1.00 86.88 83 GLU A C 1
ATOM 686 O O . GLU A 1 83 ? -4.406 10.861 18.606 1.00 86.88 83 GLU A O 1
ATOM 691 N N . ASN A 1 84 ? -3.484 12.838 19.121 1.00 88.50 84 ASN A N 1
ATOM 692 C CA . ASN A 1 84 ? -4.717 13.614 18.958 1.00 88.50 84 ASN A CA 1
ATOM 693 C C . ASN A 1 84 ? -5.341 13.468 17.558 1.00 88.50 84 ASN A C 1
ATOM 695 O O . ASN A 1 84 ? -6.551 13.272 17.420 1.00 88.50 84 ASN A O 1
ATOM 699 N N . LEU A 1 85 ? -4.520 13.535 16.506 1.00 89.94 85 LEU A N 1
ATOM 700 C CA . LEU A 1 85 ? -4.985 13.439 15.121 1.00 89.94 85 LEU A CA 1
ATOM 701 C C . LEU A 1 85 ? -5.396 12.002 14.764 1.00 89.94 85 LEU A C 1
ATOM 703 O O . LEU A 1 85 ? -6.408 11.783 14.091 1.00 89.94 85 LEU A O 1
ATOM 707 N N . GLU A 1 86 ? -4.629 11.019 15.237 1.00 91.69 86 GLU A N 1
ATOM 708 C CA . GLU A 1 86 ? -4.905 9.601 15.031 1.00 91.69 86 GLU A CA 1
ATOM 709 C C . GLU A 1 86 ? -6.168 9.152 15.763 1.00 91.69 86 GLU A C 1
ATOM 711 O O . GLU A 1 86 ? -6.927 8.366 15.196 1.00 91.69 86 GLU A O 1
ATOM 716 N N . CYS A 1 87 ? -6.456 9.679 16.958 1.00 90.62 87 CYS A N 1
ATOM 717 C CA . CYS A 1 87 ? -7.722 9.431 17.650 1.00 90.62 87 CYS A CA 1
ATOM 718 C C . CYS A 1 87 ? -8.922 9.873 16.805 1.00 90.62 87 CYS A C 1
ATOM 720 O O . CYS A 1 87 ? -9.866 9.100 16.628 1.00 90.62 87 CYS A O 1
ATOM 722 N N . GLY A 1 88 ? -8.845 11.044 16.165 1.00 91.94 88 GLY A N 1
ATOM 723 C CA . GLY A 1 88 ? -9.874 11.484 15.219 1.00 91.94 88 GLY A CA 1
ATOM 724 C C . GLY A 1 88 ? -10.026 10.547 14.011 1.00 91.94 88 GLY A C 1
ATOM 725 O O . GLY A 1 88 ? -11.131 10.328 13.510 1.00 91.94 88 GLY A O 1
ATOM 726 N N . TRP A 1 89 ? -8.935 9.945 13.527 1.00 94.56 89 TRP A N 1
ATOM 727 C CA . TRP A 1 89 ? -8.998 8.952 12.447 1.00 94.56 89 TRP A CA 1
ATOM 728 C C . TRP A 1 89 ? -9.583 7.613 12.898 1.00 94.56 89 TRP A C 1
ATOM 730 O O . TRP A 1 89 ? -10.352 7.023 12.136 1.00 94.56 89 TRP A O 1
ATOM 740 N N . LYS A 1 90 ? -9.236 7.149 14.106 1.00 93.06 90 LYS A N 1
ATOM 741 C CA . LYS A 1 90 ? -9.788 5.938 14.727 1.00 93.06 90 LYS A CA 1
ATOM 742 C C . LYS A 1 90 ? -11.299 6.084 14.895 1.00 93.06 90 LYS A C 1
ATOM 744 O O . LYS A 1 90 ? -12.037 5.259 14.369 1.00 93.06 90 LYS A O 1
ATOM 749 N N . TRP A 1 91 ? -11.763 7.184 15.488 1.00 94.19 91 TRP A N 1
ATOM 750 C CA . TRP A 1 91 ? -13.193 7.458 15.657 1.00 94.19 91 TRP A CA 1
ATOM 751 C C . TRP A 1 91 ? -13.945 7.457 14.317 1.00 94.19 91 TRP A C 1
ATOM 753 O O . TRP A 1 91 ? -14.902 6.703 14.139 1.00 94.19 91 TRP A O 1
ATOM 763 N N . LYS A 1 92 ? -13.450 8.198 13.311 1.00 93.50 92 LYS A N 1
ATOM 764 C CA . LYS A 1 92 ? -14.053 8.220 11.962 1.00 93.50 92 LYS A CA 1
ATOM 765 C C . LYS A 1 92 ? -14.095 6.836 11.310 1.00 93.50 92 LYS A C 1
ATOM 767 O O . LYS A 1 92 ? -15.039 6.535 10.582 1.00 93.50 92 LYS A O 1
ATOM 772 N N . TYR A 1 93 ? -13.073 6.008 11.529 1.00 94.19 93 TYR A N 1
ATOM 773 C CA . TYR A 1 93 ? -13.039 4.637 11.024 1.00 94.19 93 TYR A CA 1
ATOM 774 C C . TYR A 1 93 ? -14.117 3.772 11.686 1.00 94.19 93 TYR A C 1
ATOM 776 O O . TYR A 1 93 ? -14.879 3.124 10.974 1.00 94.19 93 TYR A O 1
ATOM 784 N N . LEU A 1 94 ? -14.221 3.810 13.016 1.00 92.75 94 LEU A N 1
ATOM 785 C CA . LEU A 1 94 ? -15.204 3.038 13.779 1.00 92.75 94 LEU A CA 1
ATOM 786 C C . LEU A 1 94 ? -16.636 3.440 13.413 1.00 92.75 94 LEU A C 1
ATOM 788 O O . LEU A 1 94 ? -17.435 2.590 13.038 1.00 92.75 94 LEU A O 1
ATOM 792 N N . VAL A 1 95 ? -16.946 4.737 13.387 1.00 93.00 95 VAL A N 1
ATOM 793 C CA . VAL A 1 95 ? -18.280 5.225 12.996 1.00 93.00 95 VAL A CA 1
ATOM 794 C C . VAL A 1 95 ? -18.633 4.819 11.565 1.00 93.00 95 VAL A C 1
ATOM 796 O O . VAL A 1 95 ? -19.772 4.454 11.279 1.00 93.00 95 VAL A O 1
ATOM 799 N N . LYS A 1 96 ? -17.663 4.843 10.643 1.00 94.31 96 LYS A N 1
ATOM 800 C CA . LYS A 1 96 ? -17.880 4.359 9.276 1.00 94.31 96 LYS A CA 1
ATOM 801 C C . LYS A 1 96 ? -18.208 2.864 9.259 1.00 94.31 96 LYS A C 1
ATOM 803 O O . LYS A 1 96 ? -19.130 2.466 8.559 1.00 94.31 96 LYS A O 1
ATOM 808 N N . LYS A 1 97 ? -17.472 2.059 10.026 1.00 93.38 97 LYS A N 1
ATOM 809 C CA . LYS A 1 97 ? -17.667 0.608 10.130 1.00 93.38 97 LYS A CA 1
ATOM 810 C C . LYS A 1 97 ? -19.034 0.250 10.707 1.00 93.38 97 LYS A C 1
ATOM 812 O O . LYS A 1 97 ? -19.699 -0.629 10.171 1.00 93.38 97 LYS A O 1
ATOM 817 N N . HIS A 1 98 ? -19.497 1.030 11.681 1.00 91.25 98 HIS A N 1
ATOM 818 C CA . HIS A 1 98 ? -20.837 0.902 12.254 1.00 91.25 98 HIS A CA 1
ATOM 819 C C . HIS A 1 98 ? -2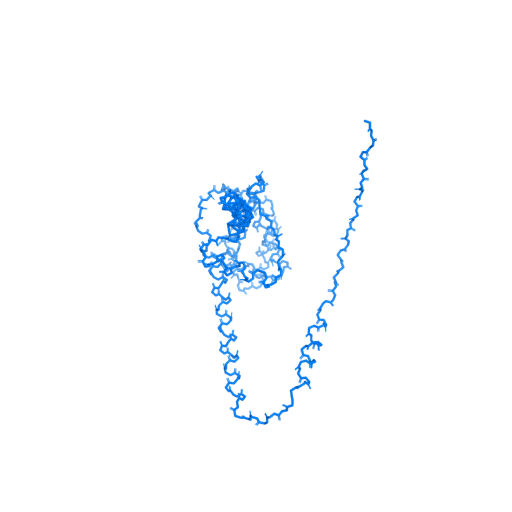1.905 1.077 11.175 1.00 91.25 98 HIS A C 1
ATOM 821 O O . HIS A 1 98 ? -22.802 0.261 11.019 1.00 91.25 98 HIS A O 1
ATOM 827 N N . ARG A 1 99 ? -21.773 2.149 10.382 1.00 91.94 99 ARG A N 1
ATOM 828 C CA . ARG A 1 99 ? -22.717 2.484 9.306 1.00 91.94 99 ARG A CA 1
ATOM 829 C C . ARG A 1 99 ? -22.715 1.461 8.169 1.00 91.94 99 ARG A C 1
ATOM 831 O O . ARG A 1 99 ? -23.688 1.386 7.431 1.00 91.94 99 ARG A O 1
ATOM 838 N N . GLU A 1 100 ? -21.631 0.704 8.011 1.00 92.56 100 GLU A N 1
ATOM 839 C CA . GLU A 1 100 ? -21.540 -0.423 7.075 1.00 92.56 100 GLU A CA 1
ATOM 840 C C . GLU A 1 100 ? -22.195 -1.706 7.631 1.00 92.56 100 GLU A C 1
ATOM 842 O O . GLU A 1 100 ? -22.295 -2.686 6.895 1.00 92.56 100 GLU A O 1
ATOM 847 N N . GLY A 1 101 ? -22.663 -1.697 8.888 1.00 88.31 101 GLY A N 1
ATOM 848 C CA . GLY A 1 101 ? -23.279 -2.842 9.565 1.00 88.31 101 GLY A CA 1
ATOM 849 C C . GLY A 1 101 ? -22.271 -3.856 10.110 1.00 88.31 101 GLY A C 1
ATOM 850 O O . GLY A 1 101 ? -22.624 -5.011 10.318 1.00 88.31 101 GLY A O 1
ATOM 851 N N . GLU A 1 102 ? -21.005 -3.463 10.287 1.00 89.44 102 GLU A N 1
ATOM 852 C CA . GLU A 1 102 ? -19.957 -4.331 10.834 1.00 89.44 102 GLU A CA 1
ATOM 853 C C . GLU A 1 102 ? -19.944 -4.245 12.371 1.00 89.44 102 GLU A C 1
ATOM 855 O O . GLU A 1 102 ? -19.974 -3.149 12.932 1.00 89.44 102 GLU A O 1
ATOM 860 N N . GLU A 1 103 ? -19.871 -5.391 13.053 1.00 86.94 103 GLU A N 1
ATOM 861 C CA . GLU A 1 103 ? -19.807 -5.463 14.518 1.00 86.94 103 GLU A CA 1
ATOM 862 C C . GLU A 1 103 ? -18.487 -4.878 15.037 1.00 86.94 103 GLU A C 1
ATOM 864 O O . GLU A 1 103 ? -17.397 -5.406 14.797 1.00 86.94 103 GLU A O 1
ATOM 869 N N . ILE A 1 104 ? -18.578 -3.755 15.749 1.00 89.50 104 ILE A N 1
ATOM 870 C CA . ILE A 1 104 ? -17.404 -3.037 16.269 1.00 89.50 104 ILE A CA 1
ATOM 871 C C . ILE A 1 104 ? -17.044 -3.507 17.672 1.00 89.50 104 ILE A C 1
ATOM 873 O O . ILE A 1 104 ? -15.876 -3.494 18.062 1.00 89.50 104 ILE A O 1
ATOM 877 N N . THR A 1 105 ? -18.053 -3.902 18.437 1.00 92.12 105 THR A N 1
ATOM 878 C CA . THR A 1 105 ? -17.918 -4.260 19.840 1.00 92.12 105 THR A CA 1
ATOM 879 C C . THR A 1 105 ? -17.590 -5.736 20.014 1.00 92.12 105 THR A C 1
ATOM 881 O O . THR A 1 105 ? -17.920 -6.563 19.171 1.00 92.12 105 THR A O 1
ATOM 884 N N . ARG A 1 106 ? -16.960 -6.083 21.137 1.00 90.25 106 ARG A N 1
ATOM 885 C CA . ARG A 1 106 ? -16.714 -7.478 21.543 1.00 90.25 106 ARG A CA 1
ATOM 886 C C . ARG A 1 106 ? -17.905 -8.153 22.232 1.00 90.25 106 ARG A C 1
ATOM 888 O O . ARG A 1 106 ? -17.838 -9.344 22.518 1.00 90.25 106 ARG A O 1
ATOM 895 N N . PHE A 1 107 ? -18.935 -7.385 22.586 1.00 88.81 107 PHE A N 1
ATOM 896 C CA . PHE A 1 107 ? -20.096 -7.880 23.324 1.00 88.81 107 PHE A CA 1
ATOM 897 C C . PHE A 1 107 ? -20.958 -8.791 22.446 1.00 88.81 107 PHE A C 1
ATOM 899 O O . PHE A 1 107 ? -21.199 -8.474 21.287 1.00 88.81 107 PHE A O 1
ATOM 906 N N . LEU A 1 108 ? -21.417 -9.906 23.019 1.00 83.94 108 LEU A N 1
ATOM 907 C CA . LEU A 1 108 ? -22.329 -10.850 22.359 1.00 83.94 108 LEU A CA 1
ATOM 908 C C . LEU A 1 108 ? -23.778 -10.349 22.362 1.00 83.94 108 LEU A C 1
ATOM 910 O O . LEU A 1 108 ? -24.571 -10.727 21.506 1.00 83.94 108 LEU A O 1
ATOM 914 N N . GLU A 1 109 ? -24.131 -9.532 23.354 1.00 88.88 109 GLU A N 1
ATOM 915 C CA . GLU A 1 109 ? -25.476 -9.000 23.521 1.00 88.88 109 GLU A CA 1
ATOM 916 C C . GLU A 1 109 ? -25.655 -7.705 22.725 1.00 88.88 109 GLU A C 1
ATOM 918 O O . GLU A 1 109 ? -24.879 -6.756 22.874 1.00 88.88 109 GLU A O 1
ATOM 923 N N . GLN A 1 110 ? -26.718 -7.653 21.917 1.00 87.19 110 GLN A N 1
ATOM 924 C CA . GLN A 1 110 ? -27.011 -6.512 21.051 1.00 87.19 110 GLN A CA 1
ATOM 925 C C . GLN A 1 110 ? -27.271 -5.227 21.850 1.00 87.19 110 GLN A C 1
ATOM 927 O O . GLN A 1 110 ? -26.782 -4.170 21.468 1.00 87.19 110 GLN A O 1
ATOM 932 N N . SER A 1 111 ? -27.966 -5.315 22.991 1.00 90.06 111 SER A N 1
ATOM 933 C CA . SER A 1 111 ? -28.243 -4.146 23.841 1.00 90.06 111 SER A CA 1
ATOM 934 C C . SER A 1 111 ? -26.951 -3.497 24.347 1.00 90.06 111 SER A C 1
ATOM 936 O O . SER A 1 111 ? -26.752 -2.294 24.194 1.00 90.06 111 SER A O 1
ATOM 938 N N . ALA A 1 112 ? -26.025 -4.305 24.874 1.00 89.25 112 ALA A N 1
ATOM 939 C CA . ALA A 1 112 ? -24.729 -3.827 25.354 1.00 89.25 112 ALA A CA 1
ATOM 940 C C . ALA A 1 112 ? -23.849 -3.278 24.215 1.00 89.25 112 ALA A C 1
ATOM 942 O O . ALA A 1 112 ? -23.129 -2.291 24.392 1.00 89.25 112 ALA A O 1
ATOM 943 N N . ALA A 1 113 ? -23.912 -3.895 23.030 1.00 89.75 113 ALA A N 1
ATOM 944 C CA . ALA A 1 113 ? -23.234 -3.403 21.835 1.00 89.75 113 ALA A CA 1
ATOM 945 C C . ALA A 1 113 ? -23.756 -2.017 21.417 1.00 89.75 113 ALA A C 1
ATOM 947 O O . ALA A 1 113 ? -22.963 -1.092 21.214 1.00 89.75 113 ALA A O 1
ATOM 948 N N . ASP A 1 114 ? -25.076 -1.850 21.355 1.00 89.00 114 ASP A N 1
ATOM 949 C CA . ASP A 1 114 ? -25.726 -0.602 20.954 1.00 89.00 114 ASP A CA 1
ATOM 950 C C . ASP A 1 114 ? -25.447 0.524 21.964 1.00 89.00 114 ASP A C 1
ATOM 952 O O . ASP A 1 114 ? -25.142 1.655 21.575 1.00 89.00 114 ASP A O 1
ATOM 956 N N . GLU A 1 115 ? -25.463 0.230 23.266 1.00 92.06 115 GLU A N 1
ATOM 957 C CA . GLU A 1 115 ? -25.074 1.176 24.320 1.00 92.06 115 GLU A CA 1
ATOM 958 C C . GLU A 1 115 ? -23.625 1.655 24.168 1.00 92.06 115 GLU A C 1
ATOM 960 O O . GLU A 1 115 ? -23.355 2.863 24.195 1.00 92.06 115 GLU A O 1
ATOM 965 N N . ALA A 1 116 ? -22.689 0.730 23.942 1.00 91.38 116 ALA A N 1
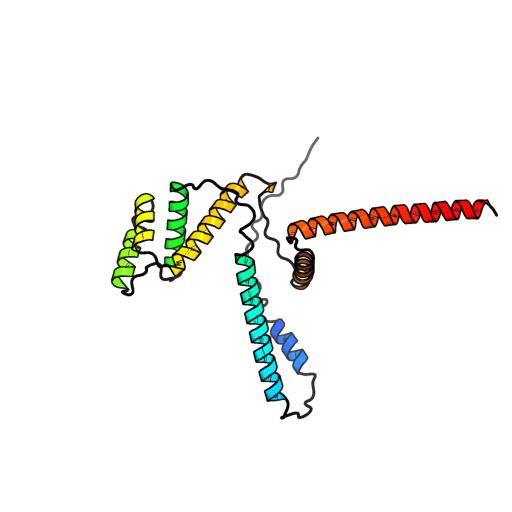ATOM 966 C CA . ALA A 1 116 ? -21.285 1.064 23.732 1.00 91.38 116 ALA A CA 1
ATOM 967 C C . ALA A 1 116 ? -21.079 1.906 22.462 1.00 91.38 116 ALA A C 1
ATOM 969 O O . ALA A 1 116 ? -20.271 2.840 22.465 1.00 91.38 116 ALA A O 1
ATOM 970 N N . VAL A 1 117 ? -21.821 1.633 21.387 1.00 90.19 117 VAL A N 1
ATOM 971 C CA . VAL A 1 117 ? -21.786 2.450 20.164 1.00 90.19 117 VAL A CA 1
ATOM 972 C C . VAL A 1 117 ? -22.368 3.843 20.408 1.00 90.19 117 VAL A C 1
ATOM 974 O O . VAL A 1 117 ? -21.782 4.840 19.978 1.00 90.19 117 VAL A O 1
ATOM 977 N N . ASN A 1 118 ? -23.479 3.947 21.135 1.00 90.81 118 ASN A N 1
ATOM 978 C CA . ASN A 1 118 ? -24.076 5.231 21.500 1.00 90.81 118 ASN A CA 1
ATOM 979 C C . ASN A 1 118 ? -23.115 6.092 22.331 1.00 90.81 118 ASN A C 1
ATOM 981 O O . ASN A 1 118 ? -23.062 7.312 22.154 1.00 90.81 118 ASN A O 1
ATOM 985 N N . LEU A 1 119 ? -22.321 5.466 23.203 1.00 90.81 119 LEU A N 1
ATOM 986 C CA . LEU A 1 119 ? -21.259 6.134 23.949 1.00 90.81 119 LEU A CA 1
ATOM 987 C C . LEU A 1 119 ? -20.161 6.668 23.014 1.00 90.81 119 LEU A C 1
ATOM 989 O O . LEU A 1 119 ? -19.786 7.837 23.115 1.00 90.81 119 LEU A O 1
ATOM 993 N N . LEU A 1 120 ? -19.708 5.850 22.058 1.00 90.44 120 LEU A N 1
ATOM 994 C CA . LEU A 1 120 ? -18.699 6.238 21.069 1.00 90.44 120 LEU A CA 1
ATOM 995 C C . LEU A 1 120 ? -19.147 7.445 20.232 1.00 90.44 120 LEU A C 1
ATOM 997 O O . LEU A 1 120 ? -18.357 8.361 19.999 1.00 90.44 120 LEU A O 1
ATOM 1001 N N . LEU A 1 121 ? -20.409 7.477 19.796 1.00 89.31 121 LEU A N 1
ATOM 1002 C CA . LEU A 1 121 ? -20.953 8.575 18.988 1.00 89.31 121 LEU A CA 1
ATOM 1003 C C . LEU A 1 121 ? -20.933 9.923 19.725 1.00 89.31 121 LEU A C 1
ATOM 1005 O O . LEU A 1 121 ? -20.748 10.956 19.089 1.00 89.31 121 LEU A O 1
ATOM 1009 N N . LYS A 1 122 ? -21.063 9.923 21.057 1.00 89.75 122 LYS A N 1
ATOM 1010 C CA . LYS A 1 122 ? -21.019 11.140 21.887 1.00 89.75 122 LYS A CA 1
ATOM 1011 C C . LYS A 1 122 ? -19.595 11.671 22.117 1.00 89.75 122 LYS A C 1
ATOM 1013 O O . LYS A 1 122 ? -19.432 12.833 22.477 1.00 89.75 122 LYS A O 1
ATOM 1018 N N . MET A 1 123 ? -18.565 10.845 21.920 1.00 85.69 123 MET A N 1
ATOM 1019 C CA . MET A 1 123 ? -17.168 11.144 22.274 1.00 85.69 123 MET A CA 1
ATOM 1020 C C . MET A 1 123 ? -16.319 11.704 21.113 1.00 85.69 123 MET A C 1
ATOM 1022 O O . MET A 1 123 ? -15.093 11.661 21.190 1.00 85.69 123 MET A O 1
ATOM 1026 N N . GLU A 1 124 ? -16.934 12.260 20.056 1.00 79.06 124 GLU A N 1
ATOM 1027 C CA . GLU A 1 124 ? -16.248 12.714 18.822 1.00 79.06 124 GLU A CA 1
ATOM 1028 C C . GLU A 1 124 ? -15.000 13.582 19.075 1.00 79.06 124 GLU A C 1
ATOM 1030 O O . GLU A 1 124 ? -13.964 13.378 18.442 1.00 79.06 124 GLU A O 1
ATOM 1035 N N . ASN A 1 125 ? -15.071 14.509 20.035 1.00 79.31 125 ASN A N 1
ATOM 1036 C CA . ASN A 1 125 ? -14.003 15.474 20.325 1.00 79.31 125 ASN A CA 1
ATOM 1037 C C . ASN A 1 125 ? -13.126 15.101 21.538 1.00 79.31 125 ASN A C 1
ATOM 1039 O O . ASN A 1 125 ? -12.397 15.949 22.048 1.00 79.31 125 ASN A O 1
ATOM 1043 N N . GLN A 1 126 ? -13.202 13.864 22.046 1.00 87.56 126 GLN A N 1
ATOM 1044 C CA . GLN A 1 126 ? -12.520 13.450 23.282 1.00 87.56 126 GLN A CA 1
ATOM 1045 C C . GLN A 1 126 ? -11.507 12.324 23.011 1.00 87.56 126 GLN A C 1
ATOM 1047 O O . GLN A 1 126 ? -11.842 11.149 23.163 1.00 87.56 126 GLN A O 1
ATOM 1052 N N . PRO A 1 127 ? -10.253 12.652 22.632 1.00 85.62 127 PRO A N 1
ATOM 1053 C CA . PRO A 1 127 ? -9.283 11.661 22.159 1.00 85.62 127 PRO A CA 1
ATOM 1054 C C . PRO A 1 127 ? -8.912 10.611 23.215 1.00 85.62 127 PRO A C 1
ATOM 1056 O O . PRO A 1 127 ? -8.742 9.447 22.861 1.00 85.62 127 PRO A O 1
ATOM 1059 N N . VAL A 1 128 ? -8.838 11.001 24.493 1.00 88.88 128 VAL A N 1
ATOM 1060 C CA . VAL A 1 128 ? -8.524 10.098 25.617 1.00 88.88 128 VAL A CA 1
ATOM 1061 C C . VAL A 1 128 ? -9.623 9.047 25.795 1.00 88.88 128 VAL A C 1
ATOM 1063 O O . VAL A 1 128 ? -9.344 7.853 25.799 1.00 88.88 128 VAL A O 1
ATOM 1066 N N . LYS A 1 129 ? -10.892 9.470 25.816 1.00 89.69 129 LYS A N 1
ATOM 1067 C CA . LYS A 1 129 ? -12.026 8.554 26.005 1.00 89.69 129 LYS A CA 1
ATOM 1068 C C . LYS A 1 129 ? -12.236 7.610 24.826 1.00 89.69 129 LYS A C 1
ATOM 1070 O O . LYS A 1 129 ? -12.653 6.474 25.011 1.00 89.69 129 LYS A O 1
ATOM 1075 N N . VAL A 1 130 ? -11.926 8.055 23.604 1.00 89.81 130 VAL A N 1
ATOM 1076 C CA . VAL A 1 130 ? -11.945 7.175 22.423 1.00 89.81 130 VAL A CA 1
ATOM 1077 C C . VAL A 1 130 ? -10.917 6.052 22.565 1.00 89.81 130 VAL A C 1
ATOM 1079 O O . VAL A 1 130 ? -11.196 4.922 22.176 1.00 89.81 130 VAL A O 1
ATOM 1082 N N . GLN A 1 131 ? -9.740 6.343 23.121 1.00 90.19 131 GLN A N 1
ATOM 1083 C CA . GLN A 1 131 ? -8.706 5.338 23.349 1.00 90.19 131 GLN A CA 1
ATOM 1084 C C . GLN A 1 131 ? -9.132 4.337 24.435 1.00 90.19 131 GLN A C 1
ATOM 1086 O O . GLN A 1 131 ? -9.074 3.133 24.193 1.00 90.19 131 GLN A O 1
ATOM 1091 N N . GLU A 1 132 ? -9.668 4.822 25.558 1.00 91.81 132 GLU A N 1
ATOM 1092 C CA . GLU A 1 132 ? -10.240 3.976 26.621 1.00 91.81 132 GLU A CA 1
ATOM 1093 C C . GLU A 1 132 ? -11.358 3.069 26.085 1.00 91.81 132 GLU A C 1
ATOM 1095 O O . GLU A 1 132 ? -11.388 1.869 26.357 1.00 91.81 132 GLU A O 1
ATOM 1100 N N . TRP A 1 133 ? -12.248 3.613 25.249 1.00 93.06 133 TRP A N 1
ATOM 1101 C CA . TRP A 1 133 ? -13.318 2.844 24.616 1.00 93.06 133 TRP A CA 1
ATOM 1102 C C . TRP A 1 133 ? -12.774 1.729 23.717 1.00 93.06 133 TRP A C 1
ATOM 1104 O O . TRP A 1 133 ? -13.307 0.620 23.714 1.00 93.06 133 TRP A O 1
ATOM 1114 N N . ILE A 1 134 ? -11.702 1.994 22.963 1.00 91.38 134 ILE A N 1
ATOM 1115 C CA . ILE A 1 134 ? -11.063 0.981 22.111 1.00 91.38 134 ILE A CA 1
ATOM 1116 C C . ILE A 1 134 ? -10.492 -0.154 22.965 1.00 91.38 134 ILE A C 1
ATOM 1118 O O . ILE A 1 134 ? -10.634 -1.316 22.603 1.00 91.38 134 ILE A O 1
ATOM 1122 N N . GLU A 1 135 ? -9.882 0.151 24.103 1.00 90.69 135 GLU A N 1
ATOM 1123 C CA . GLU A 1 135 ? -9.307 -0.871 24.983 1.00 90.69 135 GLU A CA 1
ATOM 1124 C C . GLU A 1 135 ? -10.390 -1.722 25.667 1.00 90.69 135 GLU A C 1
ATOM 1126 O O . GLU A 1 135 ? -10.210 -2.924 25.876 1.00 90.69 135 GLU A O 1
ATOM 1131 N N . GLN A 1 136 ? -11.543 -1.124 25.974 1.00 89.50 136 GLN A N 1
ATOM 1132 C CA . GLN A 1 136 ? -12.605 -1.771 26.745 1.00 89.50 136 GLN A CA 1
ATOM 1133 C C . GLN A 1 136 ? -13.680 -2.456 25.900 1.00 89.50 136 GLN A C 1
ATOM 1135 O O . GLN A 1 136 ? -14.221 -3.474 26.322 1.00 89.50 136 GLN A O 1
ATOM 1140 N N . CYS A 1 137 ? -14.033 -1.921 24.734 1.00 87.56 137 CYS A N 1
ATOM 1141 C CA . CYS A 1 137 ? -15.238 -2.339 24.011 1.00 87.56 137 CYS A CA 1
ATOM 1142 C C . CYS A 1 137 ? -14.939 -2.992 22.659 1.00 87.56 137 CYS A C 1
ATOM 1144 O O . CYS A 1 137 ? -15.814 -3.662 22.118 1.00 87.56 137 CYS A O 1
ATOM 1146 N N . MET A 1 138 ? -13.737 -2.820 22.107 1.00 89.62 138 MET A N 1
ATOM 1147 C CA . MET A 1 138 ? -13.426 -3.166 20.717 1.00 89.62 138 MET A CA 1
ATOM 1148 C C . MET A 1 138 ? -13.343 -4.673 20.451 1.00 89.62 138 MET A C 1
ATOM 1150 O O . MET A 1 138 ? -12.784 -5.441 21.233 1.00 89.62 138 MET A O 1
ATOM 1154 N N . ASN A 1 139 ? -13.830 -5.087 19.280 1.00 90.38 139 ASN A N 1
ATOM 1155 C CA . ASN A 1 139 ? -13.624 -6.427 18.744 1.00 90.38 139 ASN A CA 1
ATOM 1156 C C . ASN A 1 139 ? -12.148 -6.632 18.312 1.00 90.38 139 ASN A C 1
ATOM 1158 O O . ASN A 1 139 ? -11.652 -5.877 17.463 1.00 90.38 139 ASN A O 1
ATOM 1162 N N . PRO A 1 140 ? -11.448 -7.675 18.803 1.00 86.25 140 PRO A N 1
ATOM 1163 C CA . PRO A 1 140 ? -10.025 -7.899 18.516 1.00 86.25 140 PRO A CA 1
ATOM 1164 C C . PRO A 1 140 ? -9.715 -8.132 17.025 1.00 86.25 140 PRO A C 1
ATOM 1166 O O . PRO A 1 140 ? -8.641 -7.768 16.538 1.00 86.25 140 PRO A O 1
ATOM 1169 N N . VAL A 1 141 ? -10.653 -8.692 16.251 1.00 86.19 141 VAL A N 1
ATOM 1170 C CA . VAL A 1 141 ? -10.476 -8.891 14.799 1.00 86.19 141 VAL A CA 1
ATOM 1171 C C . VAL A 1 141 ? -10.446 -7.546 14.072 1.00 86.19 141 VAL A C 1
ATOM 1173 O O . VAL A 1 141 ? -9.622 -7.314 13.177 1.00 86.19 141 VAL A O 1
ATOM 1176 N N . LEU A 1 142 ? -11.338 -6.638 14.468 1.00 90.00 142 LEU A N 1
ATOM 1177 C CA . LEU A 1 142 ? -11.433 -5.309 13.882 1.00 90.00 142 LEU A CA 1
ATOM 1178 C C . LEU A 1 142 ? -10.274 -4.412 14.335 1.00 90.00 142 LEU A C 1
ATOM 1180 O O . LEU A 1 142 ? -9.803 -3.587 13.549 1.00 90.00 142 LEU A O 1
ATOM 1184 N N . GLU A 1 143 ? -9.766 -4.606 15.553 1.00 89.56 143 GLU A N 1
ATOM 1185 C CA . GLU A 1 143 ? -8.638 -3.854 16.104 1.00 89.56 143 GLU A CA 1
ATOM 1186 C C . GLU A 1 143 ? -7.380 -3.977 15.228 1.00 89.56 143 GLU A C 1
ATOM 1188 O O . GLU A 1 143 ? -6.774 -2.969 14.857 1.00 89.56 143 GLU A O 1
ATOM 1193 N N . ASN A 1 144 ? -7.022 -5.192 14.803 1.00 89.12 144 ASN A N 1
ATOM 1194 C CA . ASN A 1 144 ? -5.858 -5.419 13.939 1.00 89.12 144 ASN A CA 1
ATOM 1195 C C . ASN A 1 144 ? -5.999 -4.727 12.573 1.00 89.12 144 ASN A C 1
ATOM 1197 O O . ASN A 1 144 ? -5.073 -4.063 12.093 1.00 89.12 144 ASN A O 1
ATOM 1201 N N . ARG A 1 145 ? -7.186 -4.809 11.960 1.00 90.69 145 ARG A N 1
ATOM 1202 C CA . ARG A 1 145 ? -7.492 -4.117 10.696 1.00 90.69 145 ARG A CA 1
ATOM 1203 C C . ARG A 1 145 ? -7.469 -2.598 10.858 1.00 90.69 145 ARG A C 1
ATOM 1205 O O . ARG A 1 145 ? -6.991 -1.888 9.968 1.00 90.69 145 ARG A O 1
ATOM 1212 N N . MET A 1 146 ? -7.942 -2.094 11.997 1.00 92.94 146 MET A N 1
ATOM 1213 C CA . MET A 1 146 ? -7.875 -0.677 12.337 1.00 92.94 146 MET A CA 1
ATOM 1214 C C . MET A 1 146 ? -6.420 -0.225 12.487 1.00 92.94 146 MET A C 1
ATOM 1216 O O . MET A 1 146 ? -6.033 0.741 11.834 1.00 92.94 146 MET A O 1
ATOM 1220 N N . LYS A 1 147 ? -5.582 -0.945 13.247 1.00 90.56 147 LYS A N 1
ATOM 1221 C CA . LYS A 1 147 ? -4.147 -0.639 13.408 1.00 90.56 147 LYS A CA 1
ATOM 1222 C C . LYS A 1 147 ? -3.435 -0.526 12.058 1.00 90.56 147 LYS A C 1
ATOM 1224 O O . LYS A 1 147 ? -2.738 0.460 11.810 1.00 90.56 147 LYS A O 1
ATOM 1229 N N . GLN A 1 148 ? -3.668 -1.471 11.146 1.00 91.56 148 GLN A N 1
ATOM 1230 C CA . GLN A 1 148 ? -3.120 -1.417 9.784 1.00 91.56 148 GLN A CA 1
ATOM 1231 C C . GLN A 1 148 ? -3.639 -0.210 8.990 1.00 91.56 148 GLN A C 1
ATOM 1233 O O . GLN A 1 148 ? -2.863 0.478 8.324 1.00 91.56 148 GLN A O 1
ATOM 1238 N N . THR A 1 149 ? -4.938 0.086 9.089 1.00 93.19 149 THR A N 1
ATOM 1239 C CA . THR A 1 149 ? -5.563 1.232 8.412 1.00 93.19 149 THR A CA 1
ATOM 1240 C C . THR A 1 149 ? -4.986 2.559 8.906 1.00 93.19 149 THR A C 1
ATOM 1242 O O . THR A 1 149 ? -4.649 3.424 8.094 1.00 93.19 149 THR A O 1
ATOM 1245 N N . ILE A 1 150 ? -4.816 2.714 10.222 1.00 92.75 150 ILE A N 1
ATOM 1246 C CA . ILE A 1 150 ? -4.223 3.906 10.834 1.00 92.75 150 ILE A CA 1
ATOM 1247 C C . ILE A 1 150 ? -2.741 4.025 10.465 1.00 92.75 150 ILE A C 1
ATOM 1249 O O . ILE A 1 150 ? -2.324 5.097 10.032 1.00 92.75 150 ILE A O 1
ATOM 1253 N N . ARG A 1 151 ? -1.962 2.930 10.494 1.00 92.12 151 ARG A N 1
ATOM 1254 C CA . ARG A 1 151 ? -0.567 2.914 10.004 1.00 92.12 151 ARG A CA 1
ATOM 1255 C C . ARG A 1 151 ? -0.477 3.383 8.551 1.00 92.12 151 ARG A C 1
ATOM 1257 O O . ARG A 1 151 ? 0.353 4.232 8.226 1.00 92.12 151 ARG A O 1
ATOM 1264 N N . ALA A 1 152 ? -1.333 2.856 7.675 1.00 92.94 152 ALA A N 1
ATOM 1265 C CA . ALA A 1 152 ? -1.369 3.246 6.269 1.00 92.94 152 ALA A CA 1
ATOM 1266 C C . ALA A 1 152 ? -1.746 4.725 6.097 1.00 92.94 152 ALA A C 1
ATOM 1268 O O . ALA A 1 152 ? -1.154 5.418 5.268 1.00 92.94 152 ALA A O 1
ATOM 1269 N N . ARG A 1 153 ? -2.704 5.226 6.887 1.00 94.50 153 ARG A N 1
ATOM 1270 C CA . ARG A 1 153 ? -3.113 6.635 6.869 1.00 94.50 153 ARG A CA 1
ATOM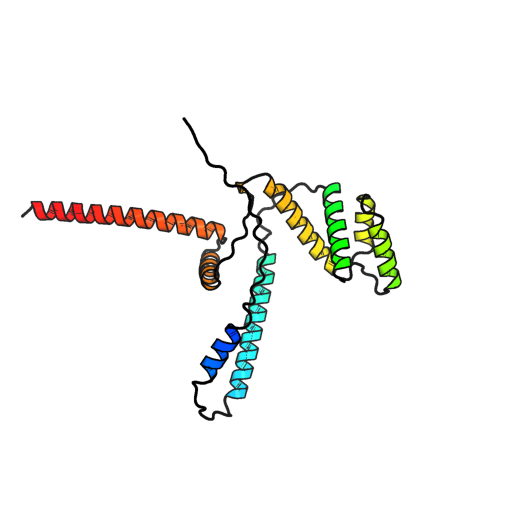 1271 C C . ARG A 1 153 ? -2.003 7.563 7.357 1.00 94.50 153 ARG A C 1
ATOM 1273 O O . ARG A 1 153 ? -1.722 8.533 6.663 1.00 94.50 153 ARG A O 1
ATOM 1280 N N . ARG A 1 154 ? -1.327 7.224 8.460 1.00 94.06 154 ARG A N 1
ATOM 1281 C CA . ARG A 1 154 ? -0.152 7.946 8.975 1.00 94.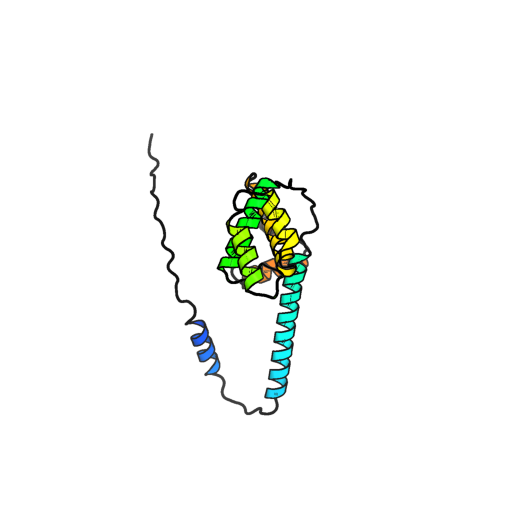06 154 ARG A CA 1
ATOM 1282 C C . ARG A 1 154 ? 0.938 8.042 7.910 1.00 94.06 154 ARG A C 1
ATOM 1284 O O . ARG A 1 154 ? 1.363 9.137 7.566 1.00 94.06 154 ARG A O 1
ATOM 1291 N N . LYS A 1 155 ? 1.319 6.910 7.309 1.00 92.62 155 LYS A N 1
ATOM 1292 C CA . LYS A 1 155 ? 2.310 6.882 6.222 1.00 92.62 155 LYS A CA 1
ATOM 1293 C C . LYS A 1 155 ? 1.914 7.794 5.054 1.00 92.62 155 LYS A C 1
ATOM 1295 O O . LYS A 1 155 ? 2.745 8.532 4.542 1.00 92.62 155 LYS A O 1
ATOM 1300 N N . ARG A 1 156 ? 0.645 7.763 4.628 1.00 93.44 156 ARG A N 1
ATOM 1301 C CA . ARG A 1 156 ? 0.137 8.613 3.533 1.00 93.44 156 ARG A CA 1
ATOM 1302 C C . ARG A 1 156 ? 0.107 10.097 3.891 1.00 93.44 156 ARG A C 1
ATOM 1304 O O . ARG A 1 156 ? 0.330 10.899 2.996 1.00 93.44 156 ARG A O 1
ATOM 1311 N N . HIS A 1 157 ? -0.180 10.436 5.148 1.00 92.56 157 HIS A N 1
ATOM 1312 C CA . HIS A 1 157 ? -0.176 11.813 5.638 1.00 92.56 157 HIS A CA 1
ATOM 1313 C C . HIS A 1 157 ? 1.211 12.437 5.462 1.00 92.56 157 HIS A C 1
ATOM 1315 O O . HIS A 1 157 ? 1.348 13.407 4.729 1.00 92.56 157 HIS A O 1
ATOM 1321 N N . PHE A 1 158 ? 2.247 11.803 6.016 1.00 92.94 158 PHE A N 1
ATOM 1322 C CA . PHE A 1 158 ? 3.623 12.291 5.888 1.00 92.94 158 PHE A CA 1
ATOM 1323 C C . PHE A 1 158 ? 4.163 12.201 4.450 1.00 92.94 158 PHE A C 1
ATOM 1325 O O . PHE A 1 158 ? 4.831 13.110 3.971 1.00 92.94 158 PHE A O 1
ATOM 1332 N N . ASN A 1 159 ? 3.824 11.151 3.693 1.00 91.25 159 ASN A N 1
ATOM 1333 C CA . ASN A 1 159 ? 4.239 11.051 2.286 1.00 91.25 159 ASN A CA 1
ATOM 1334 C C . ASN A 1 159 ? 3.552 12.067 1.357 1.00 91.25 159 ASN A C 1
ATOM 1336 O O . ASN A 1 159 ? 3.921 12.168 0.191 1.00 91.25 159 ASN A O 1
ATOM 1340 N N . ALA A 1 160 ? 2.516 12.771 1.815 1.00 92.44 160 ALA A N 1
ATOM 1341 C CA . ALA A 1 160 ? 1.888 13.823 1.024 1.00 92.44 160 ALA A CA 1
ATOM 1342 C C . ALA A 1 160 ? 2.680 15.140 1.066 1.00 92.44 160 ALA A C 1
ATOM 1344 O O . ALA A 1 160 ? 2.504 15.959 0.168 1.00 92.44 160 ALA A O 1
ATOM 1345 N N . GLU A 1 161 ? 3.551 15.322 2.065 1.00 92.50 161 GLU A N 1
ATOM 1346 C CA . GLU A 1 161 ? 4.366 16.532 2.243 1.00 92.50 161 GLU A CA 1
ATOM 1347 C C . GLU A 1 161 ? 5.416 16.683 1.136 1.00 92.50 161 GLU A C 1
ATOM 1349 O O . GLU A 1 161 ? 5.693 17.790 0.683 1.00 92.50 161 GLU A O 1
ATOM 1354 N N . HIS A 1 162 ? 5.961 15.564 0.649 1.00 91.12 162 HIS A N 1
ATOM 1355 C CA . HIS A 1 162 ? 7.031 15.556 -0.343 1.00 91.12 162 HIS A CA 1
ATOM 1356 C C . HIS A 1 162 ? 6.583 14.893 -1.651 1.00 91.12 162 HIS A C 1
ATOM 1358 O O . HIS A 1 162 ? 6.025 13.796 -1.660 1.00 91.12 162 HIS A O 1
ATOM 1364 N N . GLN A 1 163 ? 6.878 15.520 -2.795 1.00 91.44 163 GLN A N 1
ATOM 1365 C CA . GLN A 1 163 ? 6.455 14.985 -4.097 1.00 91.44 163 GLN A CA 1
ATOM 1366 C C . GLN A 1 163 ? 7.086 13.622 -4.420 1.00 91.44 163 GLN A C 1
ATOM 1368 O O . GLN A 1 163 ? 6.392 12.742 -4.925 1.00 91.44 163 GLN A O 1
ATOM 1373 N N . TYR A 1 164 ? 8.364 13.416 -4.084 1.00 90.81 164 TYR A N 1
ATOM 1374 C CA . TYR A 1 164 ? 9.094 12.177 -4.384 1.00 90.81 164 TYR A CA 1
ATOM 1375 C C . TYR A 1 164 ? 8.637 10.968 -3.540 1.00 90.81 164 TYR A C 1
ATOM 1377 O O . TYR A 1 164 ? 8.822 9.820 -3.946 1.00 90.81 164 TYR A O 1
ATOM 1385 N N . THR A 1 165 ? 8.007 11.190 -2.379 1.00 90.69 165 THR A N 1
ATOM 1386 C CA . THR A 1 165 ? 7.454 10.109 -1.535 1.00 90.69 165 THR A CA 1
ATOM 1387 C C . THR A 1 165 ? 5.991 9.794 -1.855 1.00 90.69 165 THR A C 1
ATOM 1389 O O . THR A 1 165 ? 5.490 8.717 -1.491 1.00 90.69 165 THR A O 1
ATOM 1392 N N . ARG A 1 16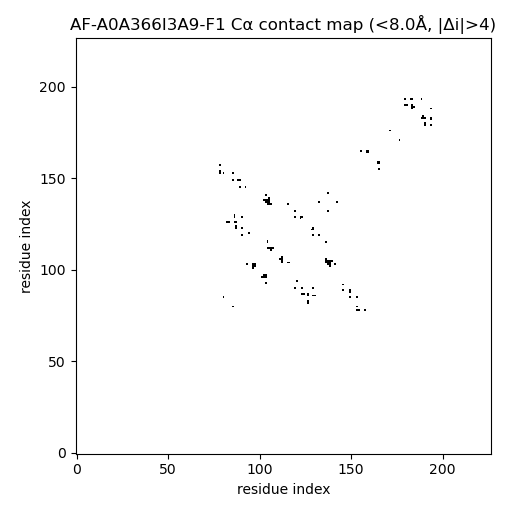6 ? 5.303 10.688 -2.578 1.00 90.62 166 ARG A N 1
ATOM 1393 C CA . ARG A 1 166 ? 3.921 10.503 -3.023 1.00 90.62 166 ARG A CA 1
ATOM 1394 C C . ARG A 1 166 ? 3.831 9.361 -4.036 1.00 90.62 166 ARG A C 1
ATOM 1396 O O . ARG A 1 166 ? 4.630 9.238 -4.958 1.00 90.62 166 ARG A O 1
ATOM 1403 N N . LYS A 1 167 ? 2.813 8.514 -3.883 1.00 92.62 167 LYS A N 1
ATOM 1404 C CA . LYS A 1 167 ? 2.536 7.396 -4.798 1.00 92.62 167 LYS A CA 1
ATOM 1405 C C . LYS A 1 167 ? 1.322 7.700 -5.673 1.00 92.62 167 LYS A C 1
ATOM 1407 O O . LYS A 1 167 ? 0.423 8.442 -5.268 1.00 92.62 167 LYS A O 1
ATOM 1412 N N . LYS A 1 168 ? 1.293 7.117 -6.871 1.00 94.25 168 LYS A N 1
ATOM 1413 C CA . LYS A 1 168 ? 0.201 7.246 -7.842 1.00 94.25 168 LYS A CA 1
ATOM 1414 C C . LYS A 1 168 ? -0.406 5.872 -8.098 1.00 94.25 168 LYS A C 1
ATOM 1416 O O . LYS A 1 168 ? 0.324 4.906 -8.285 1.00 94.25 168 LYS A O 1
ATOM 1421 N N . SER A 1 169 ? -1.733 5.795 -8.080 1.00 94.44 169 SER A N 1
ATOM 1422 C CA . SER A 1 169 ? -2.465 4.635 -8.582 1.00 94.44 169 SER A CA 1
ATOM 1423 C C . SER A 1 169 ? -2.535 4.725 -10.102 1.00 94.44 169 SER A C 1
ATOM 1425 O O . SER A 1 169 ? -2.932 5.766 -10.628 1.00 94.44 169 SER A O 1
ATOM 1427 N N . ILE A 1 170 ? -2.144 3.649 -10.774 1.00 95.19 170 ILE A N 1
ATOM 1428 C CA . ILE A 1 170 ? -2.267 3.480 -12.220 1.00 95.19 170 ILE A CA 1
ATOM 1429 C C . ILE A 1 170 ? -3.015 2.176 -12.475 1.00 95.19 170 ILE A C 1
ATOM 1431 O O . ILE A 1 170 ? -2.779 1.190 -11.773 1.00 95.19 170 ILE A O 1
ATOM 1435 N N . ASP A 1 171 ? -3.895 2.184 -13.466 1.00 95.88 171 ASP A N 1
ATOM 1436 C CA . ASP A 1 171 ? -4.548 0.973 -13.943 1.00 95.88 171 ASP A CA 1
ATOM 1437 C C . ASP A 1 171 ? -3.787 0.467 -15.170 1.00 95.88 171 ASP A C 1
ATOM 1439 O O . ASP A 1 171 ? -3.449 1.237 -16.069 1.00 95.88 171 ASP A O 1
ATOM 1443 N N . LEU A 1 172 ? -3.479 -0.828 -15.181 1.00 95.12 172 LEU A N 1
ATOM 1444 C CA . LEU A 1 172 ? -2.802 -1.508 -16.281 1.00 95.12 172 LEU A CA 1
ATOM 1445 C C . LEU A 1 172 ? -3.707 -2.606 -16.829 1.00 95.12 172 LEU A C 1
ATOM 1447 O O . LEU A 1 172 ? -4.450 -3.244 -16.079 1.00 95.12 172 LEU A O 1
ATOM 1451 N N . GLU A 1 173 ? -3.588 -2.883 -18.125 1.00 98.00 173 GLU A N 1
ATOM 1452 C CA . GLU A 1 173 ? -4.187 -4.084 -18.696 1.00 98.00 173 GLU A CA 1
ATOM 1453 C C . GLU A 1 173 ? -3.639 -5.339 -18.012 1.00 98.00 173 GLU A C 1
ATOM 1455 O O . GLU A 1 173 ? -2.454 -5.432 -17.674 1.00 98.00 173 GLU A O 1
ATOM 1460 N N . TYR A 1 174 ? -4.503 -6.340 -17.844 1.00 96.44 174 TYR A N 1
ATOM 1461 C CA . TYR A 1 174 ? -4.183 -7.535 -17.067 1.00 96.44 174 TYR A CA 1
ATOM 1462 C C . TYR A 1 174 ? -2.914 -8.254 -17.556 1.00 96.44 174 TYR A C 1
ATOM 1464 O O . TYR A 1 174 ? -2.063 -8.623 -16.747 1.00 96.44 174 TYR A O 1
ATOM 1472 N N . LEU A 1 175 ? -2.753 -8.416 -18.875 1.00 98.00 175 LEU A N 1
ATOM 1473 C CA . LEU A 1 175 ? -1.593 -9.101 -19.458 1.00 98.00 175 LEU A CA 1
ATOM 1474 C C . LEU A 1 175 ? -0.293 -8.304 -19.280 1.00 98.00 175 LEU A C 1
ATOM 1476 O O . LEU A 1 175 ? 0.764 -8.892 -19.045 1.00 98.00 175 LEU A O 1
ATOM 1480 N N . VAL A 1 176 ? -0.366 -6.972 -19.352 1.00 97.88 176 VAL A N 1
ATOM 1481 C CA . VAL A 1 176 ? 0.784 -6.083 -19.125 1.00 97.88 176 VAL A CA 1
ATOM 1482 C C . VAL A 1 176 ? 1.229 -6.179 -17.670 1.00 97.88 176 VAL A C 1
ATOM 1484 O O . VAL A 1 176 ? 2.404 -6.437 -17.398 1.00 97.88 176 VAL A O 1
ATOM 1487 N N . TRP A 1 177 ? 0.279 -6.066 -16.737 1.00 97.69 177 TRP A N 1
ATOM 1488 C CA . TRP A 1 177 ? 0.541 -6.240 -15.312 1.00 97.69 177 TRP A CA 1
ATOM 1489 C C . TRP A 1 177 ? 1.146 -7.614 -15.008 1.00 97.69 177 TRP A C 1
ATOM 1491 O O . TRP A 1 177 ? 2.139 -7.688 -14.291 1.00 97.69 177 TRP A O 1
ATOM 1501 N N . GLN A 1 178 ? 0.615 -8.695 -15.587 1.00 97.75 178 GLN A N 1
ATOM 1502 C CA . GLN A 1 178 ? 1.118 -10.050 -15.351 1.00 97.75 178 GLN A CA 1
ATOM 1503 C C . GLN A 1 178 ? 2.586 -10.208 -15.777 1.00 97.75 178 GLN A C 1
ATOM 1505 O O . GLN A 1 178 ? 3.382 -10.810 -15.053 1.00 97.75 178 GLN A O 1
ATOM 1510 N N . ARG A 1 179 ? 2.963 -9.662 -16.941 1.00 97.88 179 ARG A N 1
ATOM 1511 C CA . ARG A 1 179 ? 4.350 -9.709 -17.430 1.00 97.88 179 ARG A CA 1
ATOM 1512 C C . ARG A 1 179 ? 5.281 -8.874 -16.558 1.00 97.88 179 ARG A C 1
ATOM 1514 O O . ARG A 1 179 ? 6.350 -9.363 -16.194 1.00 97.88 179 ARG A O 1
ATOM 1521 N N . LEU A 1 180 ? 4.865 -7.655 -16.212 1.00 96.81 180 LEU A N 1
ATOM 1522 C CA . LEU A 1 180 ? 5.640 -6.749 -15.369 1.00 96.81 180 LEU A CA 1
ATOM 1523 C C . LEU A 1 180 ? 5.837 -7.329 -13.964 1.00 96.81 180 LEU A C 1
ATOM 1525 O O . LEU A 1 180 ? 6.963 -7.391 -13.483 1.00 96.81 180 LEU A O 1
ATOM 1529 N N . ALA A 1 181 ? 4.765 -7.824 -13.342 1.00 96.81 181 ALA A N 1
ATOM 1530 C CA . ALA A 1 181 ? 4.811 -8.452 -12.027 1.00 96.81 181 ALA A CA 1
ATOM 1531 C C . ALA A 1 181 ? 5.680 -9.709 -12.022 1.00 96.81 181 ALA A C 1
ATOM 1533 O O . ALA A 1 181 ? 6.516 -9.871 -11.138 1.00 96.81 181 ALA A O 1
ATOM 1534 N N . GLY A 1 182 ? 5.552 -10.559 -13.045 1.00 97.38 182 GLY A N 1
ATOM 1535 C CA . GLY A 1 182 ? 6.408 -11.731 -13.182 1.00 97.38 182 GLY A CA 1
ATOM 1536 C C . GLY A 1 182 ? 7.885 -11.368 -13.359 1.00 97.38 182 GLY A C 1
ATOM 1537 O O . GLY A 1 182 ? 8.747 -12.080 -12.854 1.00 97.38 182 GLY A O 1
ATOM 1538 N N . LEU A 1 183 ? 8.201 -10.281 -14.070 1.00 97.00 183 LEU A N 1
ATOM 1539 C CA . LEU A 1 183 ? 9.578 -9.812 -14.248 1.00 97.00 183 LEU A CA 1
ATOM 1540 C C . LEU A 1 183 ? 10.142 -9.221 -12.950 1.00 97.00 183 LEU A C 1
ATOM 1542 O O . LEU A 1 183 ? 11.241 -9.603 -12.558 1.00 97.00 183 LEU A O 1
ATOM 1546 N N . ALA A 1 184 ? 9.371 -8.375 -12.265 1.00 97.19 184 ALA A N 1
ATOM 1547 C CA . ALA A 1 184 ? 9.730 -7.797 -10.973 1.00 97.19 184 ALA A CA 1
ATOM 1548 C C . ALA A 1 184 ? 10.011 -8.889 -9.929 1.00 97.19 184 ALA A C 1
ATOM 1550 O O . ALA A 1 184 ? 11.072 -8.901 -9.310 1.00 97.19 184 ALA A O 1
ATOM 1551 N N . GLN A 1 185 ? 9.126 -9.889 -9.838 1.00 96.88 185 GLN A N 1
ATOM 1552 C CA . GLN A 1 185 ? 9.284 -11.020 -8.926 1.00 96.88 185 GLN A CA 1
ATOM 1553 C C . GLN A 1 185 ? 10.532 -11.857 -9.238 1.00 96.88 185 GLN A C 1
ATOM 1555 O O . GLN A 1 185 ? 11.256 -12.225 -8.320 1.00 96.88 185 GLN A O 1
ATOM 1560 N N . ARG A 1 186 ? 10.827 -12.133 -10.520 1.00 96.56 186 ARG A N 1
ATOM 1561 C CA . ARG A 1 186 ? 12.051 -12.864 -10.905 1.00 96.56 186 ARG A CA 1
ATOM 1562 C C . ARG A 1 186 ? 13.331 -12.099 -10.575 1.00 96.56 186 ARG A C 1
ATOM 1564 O O . ARG A 1 186 ? 14.345 -12.735 -10.321 1.00 96.56 186 ARG A O 1
ATOM 1571 N N . ARG A 1 187 ? 13.292 -10.765 -10.620 1.00 94.38 187 ARG A N 1
ATOM 1572 C CA . ARG A 1 187 ? 14.434 -9.900 -10.288 1.00 94.38 187 ARG A CA 1
ATOM 1573 C C . ARG A 1 187 ? 14.531 -9.572 -8.792 1.00 94.38 187 ARG A C 1
ATOM 1575 O O . ARG A 1 187 ? 15.517 -8.973 -8.398 1.00 94.38 187 ARG A O 1
ATOM 1582 N N . GLY A 1 188 ? 13.534 -9.940 -7.981 1.00 95.00 188 GLY A N 1
ATOM 1583 C CA . GLY A 1 188 ? 13.468 -9.562 -6.564 1.00 95.00 188 GLY A CA 1
ATOM 1584 C C . GLY A 1 188 ? 13.212 -8.068 -6.329 1.00 95.00 188 GLY A C 1
ATOM 1585 O O . GLY A 1 188 ? 13.434 -7.585 -5.226 1.00 95.00 188 GLY A O 1
ATOM 1586 N N . ASN A 1 189 ? 12.738 -7.343 -7.346 1.00 94.25 189 ASN A N 1
ATOM 1587 C CA . ASN A 1 189 ? 12.565 -5.891 -7.304 1.00 94.25 189 ASN A CA 1
ATOM 1588 C C . ASN A 1 189 ? 11.090 -5.515 -7.155 1.00 94.25 189 ASN A C 1
ATOM 1590 O O . ASN A 1 189 ? 10.182 -6.258 -7.541 1.00 94.25 189 ASN A O 1
ATOM 1594 N N . THR A 1 190 ? 10.827 -4.307 -6.664 1.00 96.31 190 THR A N 1
ATOM 1595 C CA . THR A 1 190 ? 9.485 -3.725 -6.725 1.00 96.31 190 THR A CA 1
ATOM 1596 C C . THR A 1 190 ? 9.100 -3.399 -8.171 1.00 96.31 190 THR A C 1
ATOM 1598 O O . THR A 1 190 ? 9.948 -3.225 -9.053 1.00 96.31 190 THR A O 1
ATOM 1601 N N . LEU A 1 191 ? 7.795 -3.264 -8.441 1.00 95.62 191 LEU A N 1
ATOM 1602 C CA . LEU A 1 191 ? 7.322 -2.859 -9.772 1.00 95.62 191 LEU A CA 1
ATOM 1603 C C . LEU A 1 191 ? 7.906 -1.506 -10.198 1.00 95.62 191 LEU A C 1
ATOM 1605 O O . LEU A 1 191 ? 8.219 -1.328 -11.368 1.00 95.62 191 LEU A O 1
ATOM 1609 N N . SER A 1 192 ? 8.066 -0.567 -9.262 1.00 94.50 192 SER A N 1
ATOM 1610 C CA . SER A 1 192 ? 8.612 0.760 -9.557 1.00 94.50 192 SER A CA 1
ATOM 1611 C C . SER A 1 192 ? 10.082 0.700 -9.968 1.00 94.50 192 SER A C 1
ATOM 1613 O O . SER A 1 192 ? 10.426 1.256 -11.004 1.00 94.50 192 SER A O 1
ATOM 1615 N N . GLU A 1 193 ? 10.925 -0.011 -9.217 1.00 95.00 193 GLU A N 1
ATOM 1616 C CA . GLU A 1 193 ? 12.346 -0.199 -9.567 1.00 95.00 193 GLU A CA 1
ATOM 1617 C C . GLU A 1 193 ? 12.498 -0.935 -10.897 1.00 95.00 193 GLU A C 1
ATOM 1619 O O . GLU A 1 193 ? 13.329 -0.588 -11.729 1.00 95.00 193 GLU A O 1
ATOM 1624 N N . THR A 1 194 ? 11.635 -1.923 -11.128 1.00 96.81 194 THR A N 1
ATOM 1625 C CA . THR A 1 194 ? 11.609 -2.674 -12.381 1.00 96.81 194 THR A CA 1
ATOM 1626 C C . THR A 1 194 ? 11.284 -1.778 -13.575 1.00 96.81 194 THR A C 1
ATOM 1628 O O . THR A 1 194 ? 11.899 -1.921 -14.626 1.00 96.81 194 THR A O 1
ATOM 1631 N N . ILE A 1 195 ? 10.330 -0.851 -13.435 1.00 96.56 195 ILE A N 1
ATOM 1632 C CA . ILE A 1 195 ? 10.002 0.111 -14.496 1.00 96.56 195 ILE A CA 1
ATOM 1633 C C . ILE A 1 195 ? 11.203 1.012 -14.795 1.00 96.56 195 ILE A C 1
ATOM 1635 O O . ILE A 1 195 ? 11.498 1.222 -15.965 1.00 96.56 195 ILE A O 1
ATOM 1639 N N . VAL A 1 196 ? 11.906 1.501 -13.767 1.00 96.88 196 VAL A N 1
ATOM 1640 C CA . VAL A 1 196 ? 13.107 2.339 -13.945 1.00 96.88 196 VAL A CA 1
ATOM 1641 C C . VAL A 1 196 ? 14.174 1.592 -14.745 1.00 96.88 196 VAL A C 1
ATOM 1643 O O . VAL A 1 196 ? 14.593 2.081 -15.787 1.00 96.88 196 VAL A O 1
ATOM 1646 N N . GLN A 1 197 ? 14.505 0.360 -14.344 1.00 95.88 197 GLN A N 1
ATOM 1647 C CA . GLN A 1 197 ? 15.471 -0.475 -15.068 1.00 95.88 197 GLN A CA 1
ATOM 1648 C C . GLN A 1 197 ? 15.064 -0.714 -16.526 1.00 95.88 197 GLN A C 1
ATOM 1650 O O . GLN A 1 197 ? 15.900 -0.677 -17.417 1.00 95.88 197 GLN A O 1
ATOM 1655 N N . LEU A 1 198 ? 13.777 -0.959 -16.792 1.00 96.56 198 LEU A N 1
ATOM 1656 C CA . LEU A 1 198 ? 13.298 -1.182 -18.159 1.00 96.56 198 LEU A CA 1
ATOM 1657 C C . LEU A 1 198 ? 13.392 0.075 -19.034 1.00 96.56 198 LEU A C 1
ATOM 1659 O O . LEU A 1 198 ? 13.593 -0.056 -20.240 1.00 96.56 198 LEU A O 1
ATOM 1663 N N . ILE A 1 199 ? 13.226 1.265 -18.451 1.00 96.75 199 ILE A N 1
ATOM 1664 C CA . ILE A 1 199 ? 13.403 2.538 -19.160 1.00 96.75 199 ILE A CA 1
ATOM 1665 C C . ILE A 1 199 ? 14.884 2.729 -19.499 1.00 96.75 199 ILE A C 1
ATOM 1667 O O . ILE A 1 199 ? 15.212 2.947 -20.662 1.00 96.75 199 ILE A O 1
ATOM 1671 N N . GLU A 1 200 ? 15.770 2.549 -18.521 1.00 96.50 200 GLU A N 1
ATOM 1672 C CA . GLU A 1 200 ? 17.222 2.640 -18.714 1.00 96.50 200 GLU A CA 1
ATOM 1673 C C . GLU A 1 200 ? 17.712 1.635 -19.772 1.00 96.50 200 GLU A C 1
ATOM 1675 O O . GLU A 1 200 ? 18.394 2.014 -20.726 1.00 96.50 200 GLU A O 1
ATOM 1680 N N . ASP A 1 201 ? 17.294 0.367 -19.676 1.00 95.75 201 ASP A N 1
ATOM 1681 C CA . ASP A 1 201 ? 17.622 -0.692 -20.641 1.00 95.75 201 ASP A CA 1
ATOM 1682 C C . ASP A 1 201 ? 17.171 -0.320 -22.070 1.00 95.75 201 ASP A C 1
ATOM 1684 O O . ASP A 1 201 ? 17.879 -0.586 -23.048 1.00 95.75 201 ASP A O 1
ATOM 1688 N N . ALA A 1 202 ? 15.992 0.295 -22.212 1.00 96.06 202 ALA A N 1
ATOM 1689 C CA . ALA A 1 202 ? 15.455 0.714 -23.505 1.00 96.06 202 ALA A CA 1
ATOM 1690 C C . ALA A 1 202 ? 16.241 1.891 -24.106 1.00 96.06 202 ALA A C 1
ATOM 1692 O O . ALA A 1 202 ? 16.588 1.845 -25.288 1.00 96.06 202 ALA A O 1
ATOM 1693 N N . GLU A 1 203 ? 16.578 2.899 -23.297 1.00 95.19 203 GLU A N 1
ATOM 1694 C CA . GLU A 1 203 ? 17.397 4.043 -23.719 1.00 95.19 203 GLU A CA 1
ATOM 1695 C C . GLU A 1 203 ? 18.817 3.614 -24.112 1.00 95.19 203 GLU A C 1
ATOM 1697 O O . GLU A 1 203 ? 19.379 4.080 -25.108 1.00 95.19 203 GLU A O 1
ATOM 1702 N N . HIS A 1 204 ? 19.414 2.695 -23.351 1.00 94.56 204 HIS A N 1
ATOM 1703 C CA . HIS A 1 204 ? 20.722 2.141 -23.673 1.00 94.56 204 HIS A CA 1
ATOM 1704 C C . HIS A 1 204 ? 20.691 1.334 -24.969 1.00 94.56 204 HIS A C 1
ATOM 1706 O O . HIS A 1 204 ? 21.593 1.479 -25.795 1.00 94.56 204 HIS A O 1
ATOM 1712 N N . LYS A 1 205 ? 19.647 0.528 -25.197 1.00 95.81 205 LYS A N 1
ATOM 1713 C CA . LYS A 1 205 ? 19.502 -0.267 -26.424 1.00 95.81 205 LYS A CA 1
ATOM 1714 C C . LYS A 1 205 ? 19.526 0.598 -27.689 1.00 95.81 205 LYS A C 1
ATOM 1716 O O . LYS A 1 205 ? 20.157 0.204 -28.669 1.00 95.81 205 LYS A O 1
ATOM 1721 N N . GLU A 1 206 ? 18.882 1.764 -27.671 1.00 92.00 206 GLU A N 1
ATOM 1722 C CA . GLU A 1 206 ? 18.900 2.707 -28.797 1.00 92.00 206 GLU A CA 1
ATOM 1723 C C . GLU A 1 206 ? 20.306 3.276 -29.044 1.00 92.00 206 GLU A C 1
ATOM 1725 O O . GLU A 1 206 ? 20.811 3.235 -30.170 1.00 92.00 206 GLU A O 1
ATOM 1730 N N . LYS A 1 207 ? 20.989 3.715 -27.977 1.00 92.81 207 LYS A N 1
ATOM 1731 C CA . LYS A 1 207 ? 22.375 4.211 -28.052 1.00 92.81 207 LYS A CA 1
ATOM 1732 C C . LYS A 1 207 ? 23.323 3.144 -28.599 1.00 92.81 207 LYS A C 1
ATOM 1734 O O . LYS A 1 207 ? 24.115 3.429 -29.496 1.00 92.81 207 LYS A O 1
ATOM 1739 N N . TYR A 1 208 ? 23.215 1.907 -28.112 1.00 94.44 208 TYR A N 1
ATOM 1740 C CA . TYR A 1 208 ? 24.032 0.791 -28.588 1.00 94.44 208 TYR A CA 1
ATOM 1741 C C . TYR A 1 208 ? 23.776 0.473 -30.062 1.00 94.44 208 TYR A C 1
ATOM 1743 O O . TYR A 1 208 ? 24.734 0.233 -30.791 1.00 94.44 208 TYR A O 1
ATOM 1751 N N . ALA A 1 209 ? 22.526 0.515 -30.532 1.00 94.00 209 ALA A N 1
ATOM 1752 C CA . ALA A 1 209 ? 22.214 0.290 -31.943 1.00 94.00 209 ALA A CA 1
ATOM 1753 C C . ALA A 1 209 ? 22.850 1.356 -32.854 1.00 94.00 209 ALA A C 1
ATOM 1755 O O . ALA A 1 209 ? 23.435 1.011 -33.882 1.00 94.00 209 ALA A O 1
ATOM 1756 N N . SER A 1 210 ? 22.798 2.631 -32.452 1.00 93.62 210 SER A N 1
ATOM 1757 C CA . SER A 1 210 ? 23.435 3.738 -33.181 1.00 93.62 210 SER A CA 1
ATOM 1758 C C . SER A 1 210 ? 24.959 3.593 -33.229 1.00 93.62 210 SER A C 1
ATOM 1760 O O . SER A 1 210 ? 25.553 3.617 -34.310 1.00 93.62 210 SER A O 1
ATOM 1762 N N . LEU A 1 211 ? 25.590 3.333 -32.077 1.00 94.12 211 LEU A N 1
ATOM 1763 C CA . LEU A 1 211 ? 27.033 3.090 -31.989 1.00 94.12 211 LEU A CA 1
ATOM 1764 C C . LEU A 1 211 ? 27.458 1.912 -32.868 1.00 94.12 211 LEU A C 1
ATOM 1766 O O . LEU A 1 211 ? 28.447 2.001 -33.591 1.00 94.12 211 LEU A O 1
ATOM 1770 N N . MET A 1 212 ? 26.691 0.822 -32.846 1.00 95.44 212 MET A N 1
ATOM 1771 C CA . MET A 1 212 ? 27.024 -0.379 -33.603 1.00 95.44 212 MET A CA 1
ATOM 1772 C C . MET A 1 212 ? 26.825 -0.189 -35.112 1.00 95.44 212 MET A C 1
ATOM 1774 O O . MET A 1 212 ? 27.626 -0.685 -35.903 1.00 95.44 212 MET A O 1
ATOM 1778 N N . SER A 1 213 ? 25.825 0.599 -35.521 1.00 94.75 213 SER A N 1
ATOM 1779 C CA . SER A 1 213 ? 25.652 1.018 -36.917 1.00 94.75 213 SER A CA 1
ATOM 1780 C C . SER A 1 213 ? 26.804 1.908 -37.387 1.00 94.75 213 SER A C 1
ATOM 1782 O O . SER A 1 213 ? 27.361 1.667 -38.457 1.00 94.75 213 SER A O 1
ATOM 1784 N N . SER A 1 214 ? 27.198 2.902 -36.584 1.00 94.75 214 SER A N 1
ATOM 1785 C CA . SER A 1 214 ? 28.326 3.786 -36.899 1.00 94.75 214 SER A CA 1
ATOM 1786 C C . SER A 1 214 ? 29.639 3.013 -37.001 1.00 94.75 214 SER A C 1
ATOM 1788 O O . SER A 1 214 ? 30.428 3.272 -37.906 1.00 94.75 214 SER A O 1
ATOM 1790 N N . LEU A 1 215 ? 29.872 2.056 -36.099 1.00 95.56 215 LEU A N 1
ATOM 1791 C CA . LEU A 1 215 ? 31.065 1.217 -36.127 1.00 95.56 215 LEU A CA 1
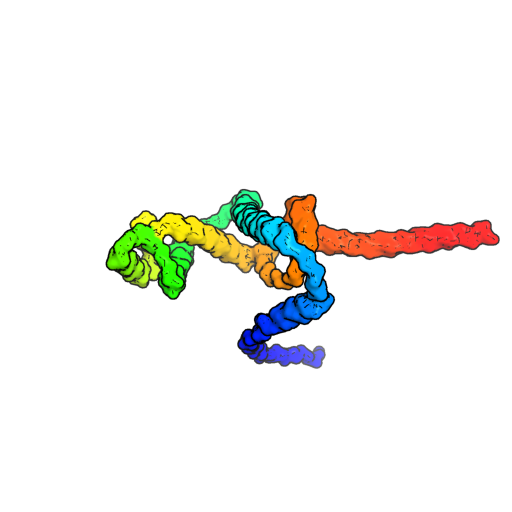ATOM 1792 C C . LEU A 1 215 ? 31.099 0.357 -37.393 1.00 95.56 215 LEU A C 1
ATOM 1794 O O . LEU A 1 215 ? 32.119 0.309 -38.075 1.00 95.56 215 LEU A O 1
ATOM 1798 N N . LYS A 1 216 ? 29.971 -0.273 -37.743 1.00 94.94 216 LYS A N 1
ATOM 1799 C CA . LYS A 1 216 ? 29.856 -1.082 -38.960 1.00 94.94 216 LYS A CA 1
ATOM 1800 C C . LYS A 1 216 ? 30.129 -0.254 -40.219 1.00 94.94 216 LYS A C 1
ATOM 1802 O O . LYS A 1 216 ? 30.919 -0.681 -41.053 1.00 94.94 216 LYS A O 1
ATOM 1807 N N . GLN A 1 217 ? 29.529 0.934 -40.325 1.00 93.88 217 GLN A N 1
ATOM 1808 C CA . GLN A 1 217 ? 29.768 1.857 -41.441 1.00 93.88 217 GLN A CA 1
ATOM 1809 C C . GLN A 1 217 ? 31.228 2.321 -41.498 1.00 93.88 217 GLN A C 1
ATOM 1811 O O . GLN A 1 217 ? 31.811 2.377 -42.577 1.00 93.88 217 GLN A O 1
ATOM 1816 N N . GLY A 1 218 ? 31.835 2.619 -40.345 1.00 93.31 218 GLY A N 1
ATOM 1817 C CA . GLY A 1 218 ? 33.245 2.994 -40.263 1.00 93.31 218 GLY A CA 1
ATOM 1818 C C . GLY A 1 218 ? 34.173 1.889 -40.771 1.00 93.31 218 GLY A C 1
ATOM 1819 O O . GLY A 1 218 ? 35.064 2.157 -41.571 1.00 93.31 218 GLY A O 1
ATOM 1820 N N . LEU A 1 219 ? 33.931 0.641 -40.363 1.00 93.25 219 LEU A N 1
ATOM 1821 C CA . LEU A 1 219 ? 34.697 -0.520 -40.826 1.00 93.25 219 LEU A CA 1
ATOM 1822 C C . LEU A 1 219 ? 34.526 -0.758 -42.330 1.00 93.25 219 LEU A C 1
ATOM 1824 O O . LEU A 1 219 ? 35.511 -0.954 -43.037 1.00 93.25 219 LEU A O 1
ATOM 1828 N N . GLU A 1 220 ? 33.294 -0.696 -42.831 1.00 92.94 220 GLU A N 1
ATOM 1829 C CA . GLU A 1 220 ? 32.992 -0.864 -44.255 1.00 92.94 220 GLU A CA 1
ATOM 1830 C C . GLU A 1 220 ? 33.664 0.221 -45.112 1.00 92.94 220 GLU A C 1
ATOM 1832 O O . GLU A 1 220 ? 34.249 -0.078 -46.150 1.00 92.94 220 GLU A O 1
ATOM 1837 N N . ALA A 1 221 ? 33.671 1.471 -44.643 1.00 92.94 221 ALA A N 1
ATOM 1838 C CA . ALA A 1 221 ? 34.357 2.570 -45.316 1.00 92.94 221 ALA A CA 1
ATOM 1839 C C . ALA A 1 221 ? 35.887 2.416 -45.324 1.00 92.94 221 ALA A C 1
ATOM 1841 O O . ALA A 1 221 ? 36.527 2.852 -46.278 1.00 92.94 221 ALA A O 1
ATOM 1842 N N . MET A 1 222 ? 36.484 1.823 -44.283 1.00 92.00 222 MET A N 1
ATOM 1843 C CA . MET A 1 222 ? 37.921 1.524 -44.273 1.00 92.00 222 MET A CA 1
ATOM 1844 C C . MET A 1 222 ? 38.262 0.390 -45.242 1.00 92.00 222 MET A C 1
ATOM 1846 O O . MET A 1 222 ? 39.173 0.544 -46.047 1.00 92.00 222 MET A O 1
ATOM 1850 N N . LEU A 1 223 ? 37.492 -0.701 -45.231 1.00 91.69 223 LEU A N 1
ATOM 1851 C CA . LEU A 1 223 ? 37.711 -1.843 -46.127 1.00 91.69 223 LEU A CA 1
ATOM 1852 C C . LEU A 1 223 ? 37.529 -1.474 -47.605 1.00 91.69 223 LEU A C 1
ATOM 1854 O O . LEU A 1 223 ? 38.287 -1.925 -48.457 1.00 91.69 223 LEU A O 1
ATOM 1858 N N . ASN A 1 224 ? 36.555 -0.619 -47.919 1.00 87.19 224 ASN A N 1
ATOM 1859 C CA . ASN A 1 224 ? 36.305 -0.180 -49.291 1.00 87.19 224 ASN A CA 1
ATOM 1860 C C . ASN A 1 224 ? 37.335 0.839 -49.815 1.00 87.19 224 ASN A C 1
ATOM 1862 O O . ASN A 1 224 ? 37.306 1.139 -51.003 1.00 87.19 224 ASN A O 1
ATOM 1866 N N . LYS A 1 225 ? 38.221 1.384 -48.966 1.00 72.69 225 LYS A N 1
ATOM 1867 C CA . LYS A 1 225 ? 39.311 2.292 -49.376 1.00 72.69 225 LYS A CA 1
ATOM 1868 C C . LYS A 1 225 ? 40.604 1.571 -49.772 1.00 72.69 225 LYS A C 1
ATOM 1870 O O . LYS A 1 225 ? 41.460 2.197 -50.384 1.00 72.69 225 LYS A O 1
ATOM 1875 N N . GLU A 1 226 ? 40.763 0.299 -49.405 1.00 60.41 226 GLU A N 1
ATOM 1876 C CA . GLU A 1 226 ? 41.934 -0.525 -49.760 1.00 60.41 226 GLU A CA 1
ATOM 1877 C C . GLU A 1 226 ? 41.756 -1.287 -51.092 1.00 60.41 226 GLU A C 1
ATOM 1879 O O . GLU A 1 226 ? 42.626 -2.063 -51.488 1.00 60.41 226 GLU A O 1
ATOM 1884 N N . ARG A 1 227 ? 40.640 -1.057 -51.793 1.00 51.12 227 ARG A N 1
ATOM 1885 C CA . ARG A 1 227 ? 40.376 -1.501 -53.169 1.00 51.12 227 ARG A CA 1
ATOM 1886 C C . ARG A 1 227 ? 40.439 -0.326 -54.130 1.00 51.12 227 ARG A C 1
ATOM 1888 O O . ARG A 1 227 ? 40.890 -0.566 -55.270 1.00 51.12 227 ARG A O 1
#

InterPro domains:
  IPR009390 Macrodomain Ter protein, MatP [MF_01073] (77-224)
  IPR009390 Macrodomain Ter protein, MatP [NF003471] (77-226)
  IPR013321 Arc-type ribbon-helix-helix [G3DSA:1.10.1220.10] (174-226)
  IPR035087 MatP, N-terminal [PF06303] (78-161)
  IPR035375 MatP, C-terminal ribbon-helix-helix domain [PF17414] (165-223)
  IPR038339 MatP, N-terminal domain superfamily [G3DSA:1.20.1270.380] (77-165)

Sequence (227 aa):
MLPCKSVTGQSIKFSRLKEKRDYTRIMRAAQKESSPIKNEGLSCIRNSLKKRVKKAYFVKKLLFYVECYTVTEEFNMKYQQLENLECGWKWKYLVKKHREGEEITRFLEQSAADEAVNLLLKMENQPVKVQEWIEQCMNPVLENRMKQTIRARRKRHFNAEHQYTRKKSIDLEYLVWQRLAGLAQRRGNTLSETIVQLIEDAEHKEKYASLMSSLKQGLEAMLNKER